Protein AF-A0A1I0R0I9-F1 (afdb_monomer_lite)

Sequence (242 aa):
MNKRKEDSDKRVKTSSFQTKKSSRKTMFIVLGAVFISIIVMINVGQIIIGLLSFKSEEYSTTDISNYGVYEGHVRDEKAQLRSGLFIFPKELSVNAKNIEFLYSCRVRGLGLSYQQFLKCTYSDQEYRAEIDRLKSIKCEINTKNGTKVNYVEYSDTKFNYPAYIAAYGGNRIFEYAIFNEDIKTITYIYIQIVSNNDVAFSKEYLPIEYQNEKQLLDDDNLDNKNIYYTYLGYGVYKGFKD

Secondary structure (DSSP, 8-state):
----------S----STTSHHHHHHHHHHHHHHHHHHHHHHHHHHHHHHHHHHS---EEEE--GGGTT--SSSSTTHHHH-----TTS-SS--TT-EEEEEEEEEEEETTEEEEEEEEEEE--HHHHHHHHHHHHH-EEEEEETTEEEEEEPEEESSSSSS-EEEEEESGGGEEEEEEEETTTTEEEEEEEES--TTS--S-GGGS-GGGG-TTTTTS---GGGSBTT----SS------B-

Organism: NCBI:txid99656

pLDDT: mean 80.14, std 18.4, range [33.44, 98.56]

Radius of gyration: 34.05 Å; chains: 1; bounding box: 74×65×119 Å

Structure (mmCIF, N/CA/C/O backbone):
data_AF-A0A1I0R0I9-F1
#
_entry.id   AF-A0A1I0R0I9-F1
#
loop_
_atom_site.group_PDB
_atom_site.id
_atom_site.type_symbol
_atom_site.label_atom_id
_atom_site.label_alt_id
_atom_site.label_comp_id
_atom_site.label_asym_id
_atom_site.label_entity_id
_atom_site.label_seq_id
_atom_site.pdbx_PDB_ins_code
_atom_site.Cartn_x
_atom_site.Cartn_y
_atom_site.Cartn_z
_atom_site.occupancy
_atom_site.B_iso_or_equiv
_atom_site.auth_seq_id
_atom_site.auth_comp_id
_atom_site.auth_asym_id
_atom_site.auth_atom_id
_atom_site.pdbx_PDB_model_num
ATOM 1 N N . MET A 1 1 ? 56.725 48.443 -99.836 1.00 37.69 1 MET A N 1
ATOM 2 C CA . MET A 1 1 ? 55.323 48.907 -99.756 1.00 37.69 1 MET A CA 1
ATOM 3 C C . MET A 1 1 ? 54.424 47.690 -99.549 1.00 37.69 1 MET A C 1
ATOM 5 O O . MET A 1 1 ? 54.621 46.689 -100.219 1.00 37.69 1 MET A O 1
ATOM 9 N N . ASN A 1 2 ? 53.556 47.771 -98.539 1.00 39.28 2 ASN A N 1
ATOM 10 C CA . ASN A 1 2 ? 52.715 46.746 -97.902 1.00 39.28 2 ASN A CA 1
ATOM 11 C C . ASN A 1 2 ? 52.091 45.627 -98.763 1.00 39.28 2 ASN A C 1
ATOM 13 O O . ASN A 1 2 ? 51.338 45.911 -99.688 1.00 39.28 2 ASN A O 1
ATOM 17 N N . LYS A 1 3 ? 52.177 44.385 -98.263 1.00 40.25 3 LYS A N 1
ATOM 18 C CA . LYS A 1 3 ? 51.042 43.441 -98.229 1.00 40.25 3 LYS A CA 1
ATOM 19 C C . LYS A 1 3 ? 50.981 42.763 -96.852 1.00 40.25 3 LYS A C 1
ATOM 21 O O . LYS A 1 3 ? 51.668 41.787 -96.585 1.00 40.25 3 LYS A O 1
ATOM 26 N N . ARG A 1 4 ? 50.174 43.354 -95.962 1.00 45.75 4 ARG A N 1
ATOM 27 C CA . ARG A 1 4 ? 49.617 42.730 -94.751 1.00 45.75 4 ARG A CA 1
ATOM 28 C C . ARG A 1 4 ? 48.385 41.927 -95.163 1.00 45.75 4 ARG A C 1
ATOM 30 O O . ARG A 1 4 ? 47.491 42.539 -95.745 1.00 45.75 4 ARG A O 1
ATOM 37 N N . LYS A 1 5 ? 48.314 40.650 -94.780 1.00 47.78 5 LYS A N 1
ATOM 38 C CA . LYS A 1 5 ? 47.163 39.944 -94.173 1.00 47.78 5 LYS A CA 1
ATOM 39 C C . LYS A 1 5 ? 47.325 38.428 -94.339 1.00 47.78 5 LYS A C 1
ATOM 41 O O . LYS A 1 5 ? 47.903 37.996 -95.323 1.00 47.78 5 LYS A O 1
ATOM 46 N N . GLU A 1 6 ? 46.749 37.713 -93.372 1.00 48.97 6 GLU A N 1
ATOM 47 C CA . GLU A 1 6 ? 46.515 36.259 -93.325 1.00 48.97 6 GLU A CA 1
ATOM 48 C C . GLU A 1 6 ? 47.715 35.385 -92.950 1.00 48.97 6 GLU A C 1
ATOM 50 O O . GLU A 1 6 ? 48.413 34.869 -93.806 1.00 48.97 6 GLU A O 1
ATOM 55 N N . ASP A 1 7 ? 47.930 35.218 -91.638 1.00 45.59 7 ASP A N 1
ATOM 56 C CA . ASP A 1 7 ? 47.993 33.876 -91.024 1.00 45.59 7 ASP A CA 1
ATOM 57 C C . ASP A 1 7 ? 48.147 33.974 -89.497 1.00 45.59 7 ASP A C 1
ATOM 59 O O . ASP A 1 7 ? 49.184 33.692 -88.901 1.00 45.59 7 ASP A O 1
ATOM 63 N N . SER A 1 8 ? 47.090 34.424 -88.821 1.00 42.66 8 SER A N 1
ATOM 64 C CA . SER A 1 8 ? 47.054 34.415 -87.356 1.00 42.66 8 SER A CA 1
ATOM 65 C C . SER A 1 8 ? 45.651 34.129 -86.842 1.00 42.66 8 SER A C 1
ATOM 67 O O . SER A 1 8 ? 45.095 34.908 -86.072 1.00 42.66 8 SER A O 1
ATOM 69 N N . ASP A 1 9 ? 45.049 33.032 -87.290 1.00 49.41 9 ASP A N 1
ATOM 70 C CA . ASP A 1 9 ? 43.826 32.552 -86.657 1.00 49.41 9 ASP A CA 1
ATOM 71 C C . ASP A 1 9 ? 43.728 31.032 -86.766 1.00 49.41 9 ASP A C 1
ATOM 73 O O . ASP A 1 9 ? 43.381 30.497 -87.816 1.00 49.41 9 ASP A O 1
ATOM 77 N N . LYS A 1 10 ? 44.130 30.353 -85.681 1.00 50.84 10 LYS A N 1
ATOM 78 C CA . LYS A 1 10 ? 43.809 28.968 -85.272 1.00 50.84 10 LYS A CA 1
ATOM 79 C C . LYS A 1 10 ? 44.959 28.387 -84.457 1.00 50.84 10 LYS A C 1
ATOM 81 O O . LYS A 1 10 ? 45.756 27.603 -84.964 1.00 50.84 10 LYS A O 1
ATOM 86 N N . ARG A 1 11 ? 44.996 28.680 -83.155 1.00 43.94 11 ARG A N 1
ATOM 87 C CA . ARG A 1 11 ? 45.375 27.666 -82.159 1.00 43.94 11 ARG A CA 1
ATOM 88 C C . ARG A 1 11 ? 45.076 28.122 -80.732 1.00 43.94 11 ARG A C 1
ATOM 90 O O . ARG A 1 11 ? 45.531 29.163 -80.284 1.00 43.94 11 ARG A O 1
ATOM 97 N N . VAL A 1 12 ? 44.372 27.232 -80.034 1.00 44.22 12 VAL A N 1
ATOM 98 C CA . VAL A 1 12 ? 44.217 27.130 -78.576 1.00 44.22 12 VAL A CA 1
ATOM 99 C C . VAL A 1 12 ? 43.190 28.066 -77.917 1.00 44.22 12 VAL A C 1
ATOM 101 O O . VAL A 1 12 ? 43.513 28.997 -77.191 1.00 44.2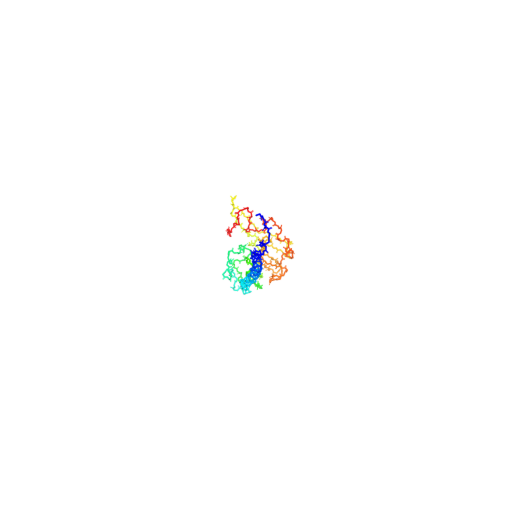2 12 VAL A O 1
ATOM 104 N N . LYS A 1 13 ? 41.911 27.696 -78.048 1.00 45.62 13 LYS A N 1
ATOM 105 C CA . LYS A 1 13 ? 40.903 27.884 -76.988 1.00 45.62 13 LYS A CA 1
ATOM 106 C C . LYS A 1 13 ? 40.210 26.553 -76.697 1.00 45.62 13 LYS A C 1
ATOM 108 O O . LYS A 1 13 ? 39.048 26.370 -77.027 1.00 45.62 13 LYS A O 1
ATOM 113 N N . THR A 1 14 ? 40.923 25.620 -76.071 1.00 49.44 14 THR A N 1
ATOM 114 C CA . THR A 1 14 ? 40.322 24.412 -75.475 1.00 49.44 14 THR A CA 1
ATOM 115 C C . THR A 1 14 ? 41.175 23.903 -74.315 1.00 49.44 14 THR A C 1
ATOM 117 O O . THR A 1 14 ? 41.839 22.880 -74.424 1.00 49.44 14 THR A O 1
ATOM 120 N N . SER A 1 15 ? 41.158 24.610 -73.188 1.00 46.50 15 SER A N 1
ATOM 121 C CA . SER A 1 15 ? 41.366 24.018 -71.858 1.00 46.50 15 SER A CA 1
ATOM 122 C C . SER A 1 15 ? 40.912 25.039 -70.812 1.00 46.50 15 SER A C 1
ATOM 124 O O . SER A 1 15 ? 41.542 26.064 -70.603 1.00 46.50 15 SER A O 1
ATOM 1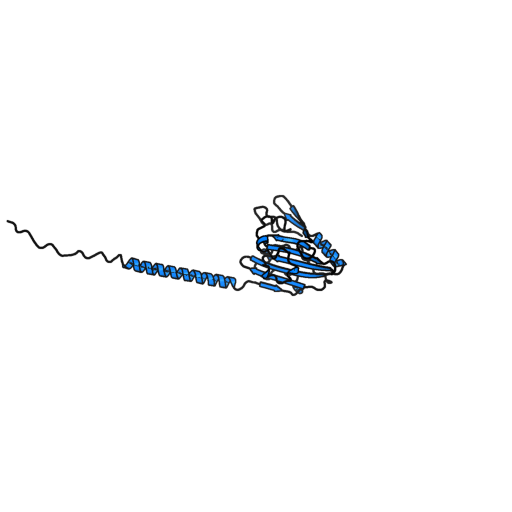26 N N . SER A 1 16 ? 39.702 24.908 -70.268 1.00 41.75 16 SER A N 1
ATOM 127 C CA . SER A 1 16 ? 39.593 24.711 -68.812 1.00 41.75 16 SER A CA 1
ATOM 128 C C . SER A 1 16 ? 38.186 24.279 -68.359 1.00 41.75 16 SER A C 1
ATOM 130 O O . SER A 1 16 ? 37.845 24.385 -67.185 1.00 41.75 16 SER A O 1
ATOM 132 N N . PHE A 1 17 ? 37.349 23.743 -69.253 1.00 44.75 17 PHE A N 1
ATOM 133 C CA . PHE A 1 17 ? 35.959 23.375 -68.930 1.00 44.75 17 PHE A CA 1
ATOM 134 C C . PHE A 1 17 ? 35.764 21.949 -68.369 1.00 44.75 17 PHE A C 1
ATOM 136 O O . PHE A 1 17 ? 34.671 21.394 -68.471 1.00 44.75 17 PHE A O 1
ATOM 143 N N . GLN A 1 18 ? 36.790 21.328 -67.772 1.00 48.41 18 GLN A N 1
ATOM 144 C CA . GLN A 1 18 ? 36.701 19.934 -67.292 1.00 48.41 18 GLN A CA 1
ATOM 145 C C . GLN A 1 18 ? 36.813 19.711 -65.775 1.00 48.41 18 GLN A C 1
ATOM 147 O O . GLN A 1 18 ? 36.565 18.596 -65.326 1.00 48.41 18 GLN A O 1
ATOM 152 N N . THR A 1 19 ? 37.055 20.722 -64.940 1.00 47.31 19 THR A N 1
ATOM 153 C CA . THR A 1 19 ? 37.268 20.480 -63.493 1.00 47.31 19 THR A CA 1
ATOM 154 C C . THR A 1 19 ? 36.017 20.580 -62.611 1.00 47.31 19 THR A C 1
ATOM 156 O O . THR A 1 19 ? 36.045 20.139 -61.466 1.00 47.31 19 THR A O 1
ATOM 159 N N . LYS A 1 20 ? 34.874 21.078 -63.107 1.00 45.66 20 LYS A N 1
ATOM 160 C CA . LYS A 1 20 ? 33.685 21.331 -62.255 1.00 45.66 20 LYS A CA 1
ATOM 161 C C . LYS A 1 20 ? 32.654 20.187 -62.206 1.00 45.66 20 LYS A C 1
ATOM 163 O O . LYS A 1 20 ? 31.772 20.191 -61.349 1.00 45.66 20 LYS A O 1
ATOM 168 N N . LYS A 1 21 ? 32.739 19.200 -63.111 1.00 44.91 21 LYS A N 1
ATOM 169 C CA . LYS A 1 21 ? 31.729 18.126 -63.261 1.00 44.91 21 LYS A CA 1
ATOM 170 C C . LYS A 1 21 ? 31.996 16.889 -62.387 1.00 44.91 21 LYS A C 1
ATOM 172 O O . LYS A 1 21 ? 31.033 16.225 -62.011 1.00 44.91 21 LYS A O 1
ATOM 177 N N . SER A 1 22 ? 33.251 16.586 -62.030 1.00 49.84 22 SER A N 1
ATOM 178 C CA . SER A 1 22 ? 33.565 15.438 -61.154 1.00 49.84 22 SER A CA 1
ATOM 179 C C . SER A 1 22 ? 33.269 15.731 -59.678 1.00 49.84 22 SER A C 1
ATOM 181 O O . SER A 1 22 ? 32.722 14.872 -58.995 1.00 49.84 22 SER A O 1
ATOM 183 N N . SER A 1 23 ? 33.496 16.970 -59.225 1.00 61.31 23 SER A N 1
ATOM 184 C CA . SER A 1 23 ? 33.242 17.412 -57.844 1.00 61.31 23 SER A CA 1
ATOM 185 C C . SER A 1 23 ? 31.790 17.194 -57.395 1.00 61.31 23 SER A C 1
ATOM 187 O O . SER A 1 23 ? 31.561 16.710 -56.290 1.00 61.31 23 SER A O 1
ATOM 189 N N . ARG A 1 24 ? 30.800 17.454 -58.265 1.00 63.78 24 ARG A N 1
ATOM 190 C CA . ARG A 1 24 ? 29.380 17.224 -57.942 1.00 63.78 24 ARG A CA 1
ATOM 191 C C . ARG A 1 24 ? 29.041 15.740 -57.786 1.00 63.78 24 ARG A C 1
ATOM 193 O O . ARG A 1 24 ? 28.282 15.396 -56.891 1.00 63.78 24 ARG A O 1
ATOM 200 N N . LYS A 1 25 ? 29.613 14.853 -58.612 1.00 71.44 25 LYS A N 1
ATOM 201 C CA . LYS A 1 25 ? 29.398 13.399 -58.487 1.00 71.44 25 LYS A CA 1
ATOM 202 C C . LYS A 1 25 ? 29.991 12.865 -57.185 1.00 71.44 25 LYS A C 1
ATOM 204 O O . LYS A 1 25 ? 29.311 12.141 -56.470 1.00 71.44 25 LYS A O 1
ATOM 209 N N . THR A 1 26 ? 31.210 13.284 -56.848 1.00 74.00 26 THR A N 1
ATOM 210 C CA . THR A 1 26 ? 31.845 12.944 -55.568 1.00 74.00 26 THR A CA 1
ATOM 211 C C . THR A 1 26 ? 31.035 13.481 -54.387 1.00 74.00 26 THR A C 1
ATOM 213 O O . THR A 1 26 ? 30.830 12.761 -53.419 1.00 74.00 26 THR A O 1
ATOM 216 N N . MET A 1 27 ? 30.486 14.695 -54.490 1.00 74.50 27 MET A N 1
ATOM 217 C CA . MET A 1 27 ? 29.621 15.283 -53.462 1.00 74.50 27 MET A CA 1
ATOM 218 C C . MET A 1 27 ? 28.336 14.472 -53.235 1.00 74.50 27 MET A C 1
ATOM 220 O O . MET A 1 27 ? 27.987 14.214 -52.088 1.00 74.50 27 MET A O 1
ATOM 224 N N . PHE A 1 28 ? 27.657 14.017 -54.295 1.00 79.38 28 PHE A N 1
ATOM 225 C CA . PHE A 1 28 ? 26.464 13.169 -54.155 1.00 79.38 28 PHE A CA 1
ATOM 226 C C . PHE A 1 28 ? 26.781 11.784 -53.579 1.00 79.38 28 PHE A C 1
ATOM 228 O O . PHE A 1 28 ? 25.998 11.268 -52.787 1.00 79.38 28 PHE A O 1
ATOM 235 N N . ILE A 1 29 ? 27.937 11.205 -53.920 1.00 82.81 29 ILE A N 1
ATOM 236 C CA . ILE A 1 29 ? 28.399 9.933 -53.342 1.00 82.81 29 ILE A CA 1
ATOM 237 C C . ILE A 1 29 ? 28.670 10.091 -51.840 1.00 82.81 29 ILE A C 1
ATOM 239 O O . ILE A 1 29 ? 28.220 9.267 -51.047 1.00 82.81 29 ILE A O 1
ATOM 243 N N . VAL A 1 30 ? 29.348 11.170 -51.436 1.00 84.00 30 VAL A N 1
ATOM 244 C CA . VAL A 1 30 ? 29.633 11.456 -50.022 1.00 84.00 30 VAL A CA 1
ATOM 245 C C . VAL A 1 30 ? 28.342 11.714 -49.242 1.00 84.00 30 VAL A C 1
ATOM 247 O O . VAL A 1 30 ? 28.161 11.145 -48.171 1.00 84.00 30 VAL A O 1
ATOM 250 N N . LEU A 1 31 ? 27.410 12.503 -49.786 1.00 84.50 31 LEU A N 1
ATOM 251 C CA . LEU A 1 31 ? 26.112 12.756 -49.149 1.00 84.50 31 LEU A CA 1
ATOM 252 C C . LEU A 1 31 ? 25.279 11.476 -49.005 1.00 84.50 31 LEU A C 1
ATOM 254 O O . LEU A 1 31 ? 24.685 11.257 -47.953 1.00 84.50 31 LEU A O 1
ATOM 258 N N . GLY A 1 32 ? 25.279 10.610 -50.022 1.00 88.69 32 GLY A N 1
ATOM 259 C CA . GLY A 1 32 ? 24.627 9.303 -49.950 1.00 88.69 32 GLY A CA 1
ATOM 260 C C . GLY A 1 32 ? 25.236 8.404 -48.872 1.00 88.69 32 GLY A C 1
ATOM 261 O O . GLY A 1 32 ? 24.505 7.807 -48.089 1.00 88.69 32 GLY A O 1
ATOM 262 N N . ALA A 1 33 ? 26.567 8.361 -48.770 1.00 87.75 33 ALA A N 1
ATOM 263 C CA . ALA A 1 33 ? 27.263 7.583 -47.745 1.00 87.75 33 ALA A CA 1
ATOM 264 C C . ALA A 1 33 ? 26.991 8.100 -46.321 1.00 87.75 33 ALA A C 1
ATOM 266 O O . ALA A 1 33 ? 26.760 7.301 -45.415 1.00 87.75 33 ALA A O 1
ATOM 267 N N . VAL A 1 34 ? 26.957 9.424 -46.125 1.00 90.25 34 VAL A N 1
ATOM 268 C CA . VAL A 1 34 ? 26.592 10.046 -44.839 1.00 90.25 34 VAL A CA 1
ATOM 269 C C . VAL A 1 34 ? 25.137 9.744 -44.482 1.00 90.25 34 VAL A C 1
ATOM 271 O O . VAL A 1 34 ? 24.842 9.399 -43.343 1.00 90.25 34 VAL A O 1
ATOM 274 N N . PHE A 1 35 ? 24.221 9.810 -45.449 1.00 90.56 35 PHE A N 1
ATOM 275 C CA . PHE A 1 35 ? 22.814 9.496 -45.209 1.00 90.56 35 PHE A CA 1
ATOM 276 C C . PHE A 1 35 ? 22.611 8.027 -44.809 1.00 90.56 35 PHE A C 1
ATOM 278 O O . PHE A 1 35 ? 21.896 7.737 -43.850 1.00 90.56 35 PHE A O 1
ATOM 285 N N . ILE A 1 36 ? 23.303 7.100 -45.480 1.00 90.06 36 ILE A N 1
ATOM 286 C CA . ILE A 1 36 ? 23.293 5.675 -45.122 1.00 90.06 36 ILE A CA 1
ATOM 287 C C . ILE A 1 36 ? 23.893 5.460 -43.725 1.00 90.06 36 ILE A C 1
ATOM 289 O O . ILE A 1 36 ? 23.326 4.703 -42.940 1.00 90.06 36 ILE A O 1
ATOM 293 N N . SER A 1 37 ? 24.991 6.142 -43.373 1.00 88.38 37 SER A N 1
ATOM 294 C CA . SER A 1 37 ? 25.599 5.989 -42.044 1.00 88.38 37 SER A CA 1
ATOM 295 C C . SER A 1 37 ? 24.675 6.474 -40.923 1.00 88.38 37 SER A C 1
ATOM 297 O O . SER A 1 37 ? 24.581 5.814 -39.890 1.00 88.38 37 SER A O 1
ATOM 299 N N . ILE A 1 38 ? 23.929 7.562 -41.143 1.00 90.38 38 ILE A N 1
ATOM 300 C CA . ILE A 1 38 ? 22.923 8.064 -40.196 1.00 90.38 38 ILE A CA 1
ATOM 301 C C . ILE A 1 38 ? 21.806 7.036 -39.999 1.00 90.38 38 ILE A C 1
ATOM 303 O O . ILE A 1 38 ? 21.452 6.734 -38.861 1.00 90.38 38 ILE A O 1
ATOM 307 N N . ILE A 1 39 ? 21.287 6.449 -41.082 1.00 91.19 39 ILE A N 1
ATOM 308 C CA . ILE A 1 39 ? 20.254 5.407 -40.993 1.00 91.19 39 ILE A CA 1
ATOM 309 C C . ILE A 1 39 ? 20.771 4.199 -40.205 1.00 91.19 39 ILE A C 1
ATOM 311 O O . ILE A 1 39 ? 20.067 3.694 -39.330 1.00 91.19 39 ILE A O 1
ATOM 315 N N . VAL A 1 40 ? 22.002 3.751 -40.466 1.00 91.25 40 VAL A N 1
ATOM 316 C CA . VAL A 1 40 ? 22.616 2.639 -39.725 1.00 91.25 40 VAL A CA 1
ATOM 317 C C . VAL A 1 40 ? 22.766 2.989 -38.243 1.00 91.25 40 VAL A C 1
ATOM 319 O O . VAL A 1 40 ? 22.389 2.180 -37.401 1.00 91.25 40 VAL A O 1
ATOM 322 N N . MET A 1 41 ? 23.224 4.198 -37.902 1.00 86.06 41 MET A N 1
ATOM 323 C CA . MET A 1 41 ? 23.350 4.639 -36.506 1.00 86.06 41 MET A CA 1
ATOM 324 C C . MET A 1 41 ? 22.003 4.695 -35.776 1.00 86.06 41 MET A C 1
ATOM 326 O O . MET A 1 41 ? 21.936 4.289 -34.619 1.00 86.06 41 MET A O 1
ATOM 330 N N . ILE A 1 42 ? 20.927 5.135 -36.435 1.00 87.25 42 ILE A N 1
ATOM 331 C CA . ILE A 1 42 ? 19.579 5.144 -35.844 1.00 87.25 42 ILE A CA 1
ATOM 332 C C . ILE A 1 42 ? 19.103 3.714 -35.566 1.00 87.25 42 ILE A C 1
ATOM 334 O O . ILE A 1 42 ? 18.636 3.431 -34.466 1.00 87.25 42 ILE A O 1
ATOM 338 N N . ASN A 1 43 ? 19.267 2.797 -36.525 1.00 85.38 43 ASN A N 1
ATOM 339 C CA . ASN A 1 43 ? 18.864 1.398 -36.354 1.00 85.38 43 ASN A CA 1
ATOM 340 C C . ASN A 1 43 ? 19.693 0.692 -35.270 1.00 85.38 43 ASN A C 1
ATOM 342 O O . ASN A 1 43 ? 19.135 -0.001 -34.424 1.00 85.38 43 ASN A O 1
ATOM 346 N N . VAL A 1 44 ? 21.011 0.917 -35.235 1.00 85.12 44 VAL A N 1
ATOM 347 C CA . VAL A 1 44 ? 21.887 0.413 -34.165 1.00 85.12 44 VAL A CA 1
ATOM 348 C C . VAL A 1 44 ? 21.489 1.011 -32.816 1.00 85.12 44 VAL A C 1
ATOM 350 O O . VAL A 1 44 ? 21.414 0.282 -31.834 1.00 85.12 44 VAL A O 1
ATOM 353 N N . GLY A 1 45 ? 21.158 2.303 -32.765 1.00 79.38 45 GLY A N 1
ATOM 354 C CA . GLY A 1 45 ? 20.633 2.956 -31.569 1.00 79.38 45 GLY A CA 1
ATOM 355 C C . GLY A 1 45 ? 19.346 2.302 -31.068 1.00 79.38 45 GLY A C 1
ATOM 356 O O . GLY A 1 45 ? 19.238 2.018 -29.881 1.00 79.38 45 GLY A O 1
ATOM 357 N N . GLN A 1 46 ? 18.406 1.977 -31.960 1.00 76.19 46 GLN A N 1
ATOM 358 C CA . GLN A 1 46 ? 17.179 1.262 -31.593 1.00 76.19 46 GLN A CA 1
ATOM 359 C C . GLN A 1 46 ? 17.440 -0.175 -31.137 1.00 76.19 46 GLN A C 1
ATOM 361 O O . GLN A 1 46 ? 16.796 -0.630 -30.197 1.00 76.19 46 GLN A O 1
ATOM 366 N N . ILE A 1 47 ? 18.408 -0.871 -31.737 1.00 79.88 47 ILE A N 1
ATOM 367 C CA . ILE A 1 47 ? 18.825 -2.211 -31.303 1.00 79.88 47 ILE A CA 1
ATOM 368 C C . ILE A 1 47 ? 19.491 -2.152 -29.924 1.00 79.88 47 ILE A C 1
ATOM 370 O O . ILE A 1 47 ? 19.195 -2.992 -29.084 1.00 79.88 47 ILE A O 1
ATOM 374 N N . ILE A 1 48 ? 20.339 -1.155 -29.652 1.00 75.00 48 ILE A N 1
ATOM 375 C CA . ILE A 1 48 ? 20.979 -0.952 -28.343 1.00 75.00 48 ILE A CA 1
ATOM 376 C C . ILE A 1 48 ? 19.940 -0.565 -27.287 1.00 75.00 48 ILE A C 1
ATOM 378 O O . ILE A 1 48 ? 19.940 -1.147 -26.209 1.00 75.00 48 ILE A O 1
ATOM 382 N N . ILE A 1 49 ? 19.027 0.364 -27.589 1.00 69.75 49 ILE A N 1
ATOM 383 C CA . ILE A 1 49 ? 17.909 0.716 -26.700 1.00 69.75 49 ILE A CA 1
ATOM 384 C C . ILE A 1 49 ? 17.033 -0.515 -26.455 1.00 69.75 49 ILE A C 1
ATOM 386 O O . ILE A 1 49 ? 16.660 -0.770 -25.315 1.00 69.75 49 ILE A O 1
ATOM 390 N N . GLY A 1 50 ? 16.757 -1.309 -27.492 1.00 60.78 50 GLY A N 1
ATOM 391 C CA . GLY A 1 50 ? 16.051 -2.582 -27.390 1.00 60.78 50 GLY A CA 1
ATOM 392 C C . GLY A 1 50 ? 16.776 -3.558 -26.465 1.00 60.78 50 GLY A C 1
ATOM 393 O O . GLY A 1 50 ? 16.188 -4.012 -25.495 1.00 60.78 50 GLY A O 1
ATOM 394 N N . LEU A 1 51 ? 18.066 -3.811 -26.688 1.00 57.53 51 LEU A N 1
ATOM 395 C CA . LEU A 1 51 ? 18.906 -4.690 -25.864 1.00 57.53 51 LEU A CA 1
ATOM 396 C C . LEU A 1 51 ? 19.003 -4.220 -24.406 1.00 57.53 51 LEU A C 1
ATOM 398 O O . LEU A 1 51 ? 18.916 -5.046 -23.502 1.00 57.53 51 LEU A O 1
ATOM 402 N N . LEU A 1 52 ? 19.125 -2.911 -24.168 1.00 55.62 52 LEU A N 1
ATOM 403 C CA . LEU A 1 52 ? 19.093 -2.317 -22.826 1.00 55.62 52 LEU A CA 1
ATOM 404 C C . LEU A 1 52 ? 17.701 -2.401 -22.180 1.00 55.62 52 LEU A C 1
ATOM 406 O O . LEU A 1 52 ? 17.602 -2.452 -20.959 1.00 55.62 52 LEU A O 1
ATOM 410 N N . SER A 1 53 ? 16.635 -2.448 -22.981 1.00 54.12 53 SER A N 1
ATOM 411 C CA . SER A 1 53 ? 15.252 -2.581 -22.505 1.00 54.12 53 SER A CA 1
ATOM 412 C C . SER A 1 53 ? 14.809 -4.041 -22.310 1.00 54.12 53 SER A C 1
ATOM 414 O O . SER A 1 53 ? 13.778 -4.273 -21.687 1.00 54.12 53 SER A O 1
ATOM 416 N N . PHE A 1 54 ? 15.552 -5.037 -22.819 1.00 48.06 54 PHE A N 1
ATOM 417 C CA . PHE A 1 54 ? 15.079 -6.430 -22.956 1.00 48.06 54 PHE A CA 1
ATOM 418 C C . PHE A 1 54 ? 15.332 -7.365 -21.759 1.00 48.06 54 PHE A C 1
ATOM 420 O O . PHE A 1 54 ? 15.016 -8.552 -21.826 1.00 48.06 54 PHE A O 1
ATOM 427 N N . LYS A 1 55 ? 15.831 -6.853 -20.634 1.00 53.28 55 LYS A N 1
ATOM 428 C CA . LYS A 1 55 ? 15.681 -7.510 -19.327 1.00 53.28 55 LYS A CA 1
ATOM 429 C C . LYS A 1 55 ? 15.257 -6.459 -18.313 1.00 53.28 55 LYS A C 1
ATOM 431 O O . LYS A 1 55 ? 16.080 -5.965 -17.551 1.00 53.28 55 LYS A O 1
ATOM 436 N N . SER A 1 56 ? 13.980 -6.076 -18.340 1.00 62.66 56 SER A N 1
ATOM 437 C CA . SER A 1 56 ? 13.401 -5.359 -17.206 1.00 62.66 56 SER A CA 1
ATOM 438 C C . SER A 1 56 ? 13.539 -6.265 -15.989 1.00 62.66 56 SER A C 1
ATOM 440 O O . SER A 1 56 ? 12.927 -7.333 -15.953 1.00 62.66 56 SER A O 1
ATOM 442 N N . GLU A 1 57 ? 14.388 -5.882 -15.040 1.00 80.75 57 GLU A N 1
ATOM 443 C CA . GLU A 1 57 ? 14.472 -6.587 -13.768 1.00 80.75 57 GLU A CA 1
ATOM 444 C C . GLU A 1 57 ? 13.087 -6.543 -13.121 1.00 80.75 57 GLU A C 1
ATOM 446 O O . GLU A 1 57 ? 12.447 -5.489 -13.031 1.00 80.75 57 GLU A O 1
ATOM 451 N N . GLU A 1 58 ? 12.595 -7.717 -12.763 1.00 88.50 58 GLU A N 1
ATOM 452 C CA . GLU A 1 58 ? 11.288 -7.909 -12.170 1.00 88.50 58 GLU A CA 1
ATOM 453 C C . GLU A 1 58 ? 11.421 -8.959 -11.089 1.00 88.50 58 GLU A C 1
ATOM 455 O O . GLU A 1 58 ? 12.034 -10.010 -11.288 1.00 88.50 58 GLU A O 1
ATOM 460 N N . TYR A 1 59 ? 10.805 -8.667 -9.960 1.00 91.94 59 TYR A N 1
ATOM 461 C CA . TYR A 1 59 ? 10.606 -9.613 -8.893 1.00 91.94 59 TYR A CA 1
ATOM 462 C C . TYR A 1 59 ? 9.149 -9.568 -8.484 1.00 91.94 59 TYR A C 1
ATOM 464 O O . TYR A 1 59 ? 8.574 -8.496 -8.299 1.00 91.94 59 TYR A O 1
ATOM 472 N N . SER A 1 60 ? 8.542 -10.739 -8.343 1.00 93.75 60 SER A N 1
ATOM 473 C CA . SER A 1 60 ? 7.211 -10.853 -7.779 1.00 93.75 60 SER A CA 1
ATOM 474 C C . SER A 1 60 ? 7.085 -12.144 -6.992 1.00 93.75 60 SER A C 1
ATOM 476 O O . SER A 1 60 ? 7.618 -13.180 -7.384 1.00 93.75 60 SER A O 1
ATOM 478 N N . THR A 1 61 ? 6.384 -12.067 -5.869 1.00 94.31 61 THR A N 1
ATOM 479 C CA . THR A 1 61 ? 6.112 -13.198 -4.991 1.00 94.31 61 THR A CA 1
ATOM 480 C C . THR A 1 61 ? 4.706 -13.078 -4.431 1.00 94.31 61 THR A C 1
ATOM 482 O O . THR A 1 61 ? 4.253 -11.988 -4.088 1.00 94.31 61 THR A O 1
ATOM 485 N N . THR A 1 62 ? 4.037 -14.215 -4.300 1.00 96.19 62 THR A N 1
ATOM 486 C CA . THR A 1 62 ? 2.816 -14.373 -3.499 1.00 96.19 62 THR A CA 1
ATOM 487 C C . THR A 1 62 ? 3.064 -15.231 -2.258 1.00 96.19 62 THR A C 1
ATOM 489 O O . THR A 1 62 ? 2.144 -15.509 -1.496 1.00 96.19 62 THR A O 1
ATOM 492 N N . ASP A 1 63 ? 4.307 -15.683 -2.058 1.00 93.44 63 ASP A N 1
ATOM 493 C CA . ASP A 1 63 ? 4.709 -16.440 -0.880 1.00 93.44 63 ASP A CA 1
ATOM 494 C C . ASP A 1 63 ? 4.819 -15.507 0.328 1.00 93.44 63 ASP A C 1
ATOM 496 O O . ASP A 1 63 ? 5.646 -14.588 0.353 1.00 93.44 63 ASP A O 1
ATOM 500 N N . ILE A 1 64 ? 3.968 -15.755 1.323 1.00 93.19 64 ILE A N 1
ATOM 501 C CA . ILE A 1 64 ? 3.889 -14.978 2.556 1.00 93.19 64 ILE A CA 1
ATOM 502 C C . ILE A 1 64 ? 5.172 -15.055 3.386 1.00 93.19 64 ILE A C 1
ATOM 504 O O . ILE A 1 64 ? 5.442 -14.139 4.160 1.00 93.19 64 ILE A O 1
ATOM 508 N N . SER A 1 65 ? 6.009 -16.085 3.208 1.00 91.62 65 SER A N 1
ATOM 509 C CA . SER A 1 65 ? 7.296 -16.163 3.910 1.00 91.62 65 SER A CA 1
ATOM 510 C C . SER A 1 65 ? 8.254 -15.032 3.522 1.00 91.62 65 SER A C 1
ATOM 512 O O . SER A 1 65 ? 9.218 -14.781 4.239 1.00 91.62 65 SER A O 1
ATOM 514 N N . ASN A 1 66 ? 7.998 -14.357 2.397 1.00 92.56 66 ASN A N 1
ATOM 515 C CA . ASN A 1 66 ? 8.763 -13.203 1.926 1.00 92.56 66 ASN A CA 1
ATOM 516 C C . ASN A 1 66 ? 8.190 -11.860 2.410 1.00 92.56 66 ASN A C 1
ATOM 518 O O . ASN A 1 66 ? 8.678 -10.802 2.005 1.00 92.56 66 ASN A O 1
ATOM 522 N N . TYR A 1 67 ? 7.157 -11.868 3.259 1.00 93.75 67 TYR A N 1
ATOM 523 C CA . TYR A 1 67 ? 6.646 -10.648 3.874 1.00 93.75 67 TYR A CA 1
ATOM 524 C C . TYR A 1 67 ? 7.747 -9.939 4.674 1.00 93.75 67 TYR A C 1
ATOM 526 O O . TYR A 1 67 ? 8.485 -10.565 5.431 1.00 93.75 67 TYR A O 1
ATOM 534 N N . GLY A 1 68 ? 7.865 -8.624 4.502 1.00 88.94 68 GLY A N 1
ATOM 535 C CA . GLY A 1 68 ? 8.928 -7.819 5.112 1.00 88.94 68 GLY A CA 1
ATOM 536 C C . GLY A 1 68 ? 10.236 -7.771 4.313 1.00 88.94 68 GLY A C 1
ATOM 537 O O . GLY A 1 68 ? 11.115 -6.982 4.651 1.00 88.94 68 GLY A O 1
ATOM 538 N N . VAL A 1 69 ? 10.374 -8.558 3.238 1.00 88.56 69 VAL A N 1
ATOM 539 C CA . VAL A 1 69 ? 11.570 -8.575 2.380 1.00 88.56 69 VAL A CA 1
ATOM 540 C C . VAL A 1 69 ? 11.315 -7.745 1.118 1.00 88.56 69 VAL A C 1
ATOM 542 O O . VAL A 1 69 ? 10.993 -8.283 0.061 1.00 88.56 69 VAL A O 1
ATOM 545 N N . TYR A 1 70 ? 11.451 -6.420 1.231 1.00 83.38 70 TYR A N 1
ATOM 546 C CA . TYR A 1 70 ? 11.106 -5.454 0.167 1.00 83.38 70 TYR A CA 1
ATOM 547 C C . TYR A 1 70 ? 12.314 -4.781 -0.506 1.00 83.38 70 TYR A C 1
ATOM 549 O O . TYR A 1 70 ? 12.167 -3.767 -1.184 1.00 83.38 70 TYR A O 1
ATOM 557 N N . GLU A 1 71 ? 13.527 -5.288 -0.279 1.00 84.81 71 GLU A N 1
ATOM 558 C CA . GLU A 1 71 ? 14.755 -4.702 -0.820 1.00 84.81 71 GLU A CA 1
ATOM 559 C C . GLU A 1 71 ? 15.709 -5.786 -1.334 1.00 84.81 71 GLU A C 1
ATOM 561 O O . GLU A 1 71 ? 15.828 -6.856 -0.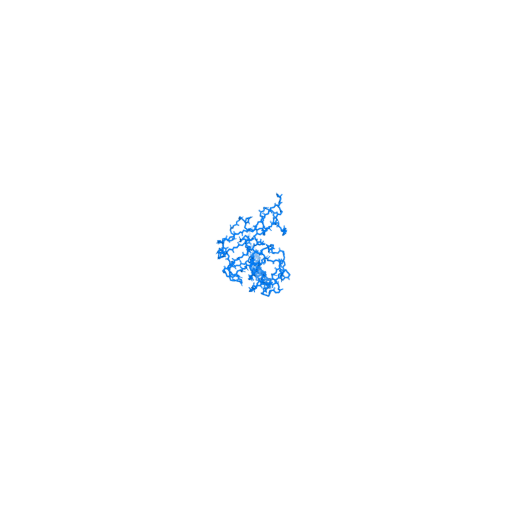739 1.00 84.81 71 GLU A O 1
ATOM 566 N N . GLY A 1 72 ? 16.459 -5.458 -2.389 1.00 82.88 72 GLY A N 1
ATOM 567 C CA . GLY A 1 72 ? 17.541 -6.287 -2.926 1.00 82.88 72 GLY A CA 1
ATOM 568 C C . GLY A 1 72 ? 17.135 -7.179 -4.098 1.00 82.88 72 GLY A C 1
ATOM 569 O O . GLY A 1 72 ? 17.943 -7.995 -4.538 1.00 82.88 72 GLY A O 1
ATOM 570 N N . HIS A 1 73 ? 15.921 -7.014 -4.621 1.00 86.25 73 HIS A N 1
ATOM 571 C CA . HIS A 1 73 ? 15.378 -7.836 -5.700 1.00 86.25 73 HIS A CA 1
ATOM 572 C C . HIS A 1 73 ? 15.615 -7.240 -7.086 1.00 86.25 73 HIS A C 1
ATOM 574 O O . HIS A 1 73 ? 15.810 -7.976 -8.052 1.00 86.25 73 HIS A O 1
ATOM 580 N N . VAL A 1 74 ? 15.614 -5.909 -7.181 1.00 85.75 74 VAL A N 1
ATOM 581 C CA . VAL A 1 74 ? 15.936 -5.166 -8.407 1.00 85.75 74 VAL A CA 1
ATOM 582 C C . VAL A 1 74 ? 16.884 -4.005 -8.105 1.00 85.75 74 VAL A C 1
ATOM 584 O O . VAL A 1 74 ? 16.999 -3.532 -6.969 1.00 85.75 74 VAL A O 1
ATOM 587 N N . ARG A 1 75 ? 17.582 -3.513 -9.128 1.00 81.38 75 ARG A N 1
ATOM 588 C CA . ARG A 1 75 ? 18.514 -2.393 -8.992 1.00 81.38 75 ARG A CA 1
ATOM 589 C C . ARG A 1 75 ? 17.803 -1.138 -8.482 1.00 81.38 75 ARG A C 1
ATOM 591 O O . ARG A 1 75 ? 16.739 -0.764 -8.967 1.00 81.38 75 ARG A O 1
ATOM 598 N N . ASP A 1 76 ? 18.448 -0.455 -7.537 1.00 78.81 76 ASP A N 1
ATOM 599 C CA . ASP A 1 76 ? 18.002 0.818 -6.955 1.00 78.81 76 ASP A CA 1
ATOM 600 C C . ASP A 1 76 ? 16.653 0.758 -6.201 1.00 78.81 76 ASP A C 1
ATOM 602 O O . ASP A 1 76 ? 16.069 1.808 -5.926 1.00 78.81 76 ASP A O 1
ATOM 606 N N . GLU A 1 77 ? 16.179 -0.436 -5.815 1.00 82.06 77 GLU A N 1
ATOM 607 C CA . GLU A 1 77 ? 14.880 -0.657 -5.154 1.00 82.06 77 GLU A CA 1
ATOM 608 C C . GLU A 1 77 ? 14.655 0.275 -3.956 1.00 82.06 77 GLU A C 1
ATOM 610 O O . GLU A 1 77 ? 13.775 1.135 -3.966 1.00 82.06 77 GLU A O 1
ATOM 615 N N . LYS A 1 78 ? 15.541 0.226 -2.961 1.00 78.31 78 LYS A N 1
ATOM 616 C CA . LYS A 1 78 ? 15.449 1.093 -1.777 1.00 78.31 78 LYS A CA 1
ATOM 617 C C . LYS A 1 78 ? 15.431 2.588 -2.123 1.00 78.31 78 LYS A C 1
ATOM 619 O O . LYS A 1 78 ? 14.744 3.381 -1.485 1.00 78.31 78 LYS A O 1
ATOM 624 N N . ALA A 1 79 ? 16.211 3.001 -3.122 1.00 78.19 79 ALA A N 1
ATOM 625 C CA . ALA A 1 79 ? 16.360 4.412 -3.467 1.00 78.19 79 ALA A CA 1
ATOM 626 C C . ALA A 1 79 ? 15.124 4.978 -4.184 1.00 78.19 79 ALA A C 1
ATOM 628 O O . ALA A 1 79 ? 14.886 6.192 -4.124 1.00 78.19 79 ALA A O 1
ATOM 629 N N . GLN A 1 80 ? 14.359 4.122 -4.862 1.00 82.50 80 GLN A N 1
ATOM 630 C CA . GLN A 1 80 ? 13.219 4.509 -5.689 1.00 82.50 80 GLN A CA 1
ATOM 631 C C . GLN A 1 80 ? 11.854 4.230 -5.052 1.00 82.50 80 GLN A C 1
ATOM 633 O O . GLN A 1 80 ? 10.848 4.677 -5.610 1.00 82.50 80 GLN A O 1
ATOM 638 N N . LEU A 1 81 ? 11.804 3.566 -3.895 1.00 84.31 81 LEU A N 1
ATOM 639 C CA . LEU A 1 81 ? 10.604 3.496 -3.065 1.00 84.31 81 LEU A CA 1
ATOM 640 C C . LEU A 1 81 ? 10.201 4.909 -2.609 1.00 84.31 81 LEU A C 1
ATOM 642 O O . LEU A 1 81 ? 11.026 5.683 -2.112 1.00 84.31 81 LEU A O 1
ATOM 646 N N . ARG A 1 82 ? 8.928 5.267 -2.809 1.00 83.75 82 ARG A N 1
ATOM 647 C CA . ARG A 1 82 ? 8.387 6.601 -2.483 1.00 83.75 82 ARG A CA 1
ATOM 648 C C . ARG A 1 82 ? 7.381 6.572 -1.330 1.00 83.75 82 ARG A C 1
ATOM 650 O O . ARG A 1 82 ? 6.418 7.331 -1.320 1.00 83.75 82 ARG A O 1
ATOM 657 N N . SER A 1 83 ? 7.549 5.648 -0.397 1.00 86.81 83 SER A N 1
ATOM 658 C CA . SER A 1 83 ? 6.650 5.455 0.739 1.00 86.81 83 SER A CA 1
ATOM 659 C C . SER A 1 83 ? 7.431 4.903 1.934 1.00 86.81 83 SER A C 1
ATOM 661 O O . SER A 1 83 ? 8.449 4.234 1.749 1.00 86.81 83 SER A O 1
ATOM 663 N N . GLY A 1 84 ? 6.966 5.215 3.148 1.00 87.81 84 GLY A N 1
ATOM 664 C CA . GLY A 1 84 ? 7.436 4.588 4.389 1.00 87.81 84 GLY A CA 1
ATOM 665 C C . GLY A 1 84 ? 6.748 3.257 4.718 1.00 87.81 84 GLY A C 1
ATOM 666 O O . GLY A 1 84 ? 7.164 2.585 5.654 1.00 87.81 84 GLY A O 1
ATOM 667 N N . LEU A 1 85 ? 5.717 2.872 3.959 1.00 91.81 85 LEU A N 1
ATOM 668 C CA . LEU A 1 85 ? 4.881 1.684 4.155 1.00 91.81 85 LEU A CA 1
ATOM 669 C C . LEU A 1 85 ? 4.244 1.610 5.556 1.00 91.81 85 LEU A C 1
ATOM 671 O O . LEU A 1 85 ? 4.032 0.522 6.085 1.00 91.81 85 LEU A O 1
ATOM 675 N N . PHE A 1 86 ? 3.916 2.754 6.170 1.00 93.50 86 PHE A N 1
ATOM 676 C CA . PHE A 1 86 ? 3.390 2.822 7.542 1.00 93.50 86 PHE A CA 1
ATOM 677 C C . PHE A 1 86 ? 2.012 2.177 7.693 1.00 93.50 86 PHE A C 1
ATOM 679 O O . PHE A 1 86 ? 1.644 1.721 8.782 1.00 93.50 86 PHE A O 1
ATOM 686 N N . ILE A 1 87 ? 1.246 2.116 6.601 1.00 97.00 87 ILE A N 1
ATOM 687 C CA . ILE A 1 87 ? -0.025 1.397 6.563 1.00 97.00 87 ILE A CA 1
ATOM 688 C C . ILE A 1 87 ? 0.191 -0.096 6.798 1.00 97.00 87 ILE A C 1
ATOM 690 O O . ILE A 1 87 ? -0.638 -0.720 7.457 1.00 97.00 87 ILE A O 1
ATOM 694 N N . PHE A 1 88 ? 1.290 -0.673 6.315 1.00 96.81 88 PHE A N 1
ATOM 695 C CA . PHE A 1 88 ? 1.552 -2.099 6.456 1.00 96.81 88 PHE A CA 1
ATOM 696 C C . PHE A 1 88 ? 1.988 -2.434 7.889 1.00 96.81 88 PHE A C 1
ATOM 698 O O . PHE A 1 88 ? 2.789 -1.708 8.485 1.00 96.81 88 PHE A O 1
ATOM 705 N N . PRO A 1 89 ? 1.483 -3.531 8.476 1.00 95.38 89 PRO A N 1
ATOM 706 C CA . PRO A 1 89 ? 1.942 -3.966 9.785 1.00 95.38 89 PRO A CA 1
ATOM 707 C C . PRO A 1 89 ? 3.404 -4.425 9.692 1.00 95.38 89 PRO A C 1
ATOM 709 O O . PRO A 1 89 ? 3.777 -5.152 8.773 1.00 95.38 89 PRO A O 1
ATOM 712 N N . LYS A 1 90 ? 4.254 -4.026 10.642 1.00 92.38 90 LYS A N 1
ATOM 713 C CA . LYS A 1 90 ? 5.678 -4.424 10.634 1.00 92.38 90 LYS A CA 1
ATOM 714 C C . LYS A 1 90 ? 5.858 -5.939 10.733 1.00 92.38 90 LYS A C 1
ATOM 716 O O . LYS A 1 90 ? 6.745 -6.498 10.102 1.00 92.38 90 LYS A O 1
ATOM 721 N N . GLU A 1 91 ? 4.981 -6.583 11.493 1.00 91.56 91 GLU A N 1
ATOM 722 C CA . GLU A 1 91 ? 4.922 -8.028 11.668 1.00 91.56 91 GLU A CA 1
ATOM 723 C C . GLU A 1 91 ? 3.482 -8.495 11.469 1.00 91.56 91 GLU A C 1
ATOM 725 O O . GLU A 1 91 ? 2.533 -7.809 11.855 1.00 91.56 91 GLU A O 1
ATOM 730 N N . LEU A 1 92 ? 3.311 -9.666 10.862 1.00 90.44 92 LEU A N 1
ATOM 731 C CA . LEU A 1 92 ? 1.996 -10.285 10.739 1.00 90.44 92 LEU A CA 1
ATOM 732 C C . LEU A 1 92 ? 1.593 -10.899 12.078 1.00 90.44 92 LEU A C 1
ATOM 734 O O . LEU A 1 92 ? 2.410 -11.536 12.744 1.00 90.44 92 LEU A O 1
ATOM 738 N N . SER A 1 93 ? 0.320 -10.760 12.451 1.00 88.31 93 SER A N 1
ATOM 739 C CA . SER A 1 93 ? -0.197 -11.505 13.598 1.00 88.31 93 SER A CA 1
ATOM 740 C C . SER A 1 93 ? -0.085 -13.010 13.338 1.00 88.31 93 SER A C 1
ATOM 742 O O . SER A 1 93 ? -0.495 -13.506 12.288 1.00 88.31 93 SER A O 1
ATOM 744 N N . VAL A 1 94 ? 0.386 -13.744 14.347 1.00 84.94 94 VAL A N 1
ATOM 745 C CA . VAL A 1 94 ? 0.427 -15.215 14.361 1.00 84.94 94 VAL A CA 1
ATOM 746 C C . VAL A 1 94 ? -0.955 -15.864 14.237 1.00 84.94 94 VAL A C 1
ATOM 748 O O . VAL A 1 94 ? -1.047 -17.027 13.853 1.00 84.94 94 VAL A O 1
ATOM 751 N N . ASN A 1 95 ? -2.027 -15.129 14.549 1.00 87.38 95 ASN A N 1
ATOM 752 C CA . ASN A 1 95 ? -3.406 -15.614 14.477 1.00 87.38 95 ASN A CA 1
ATOM 753 C C . ASN A 1 95 ? -4.162 -15.097 13.248 1.00 87.38 95 ASN A C 1
ATOM 755 O O . ASN A 1 95 ? -5.349 -15.407 13.105 1.00 87.38 95 ASN A O 1
ATOM 759 N N . ALA A 1 96 ? -3.516 -14.311 12.379 1.00 90.75 96 ALA A N 1
ATOM 760 C CA . ALA A 1 96 ? -4.135 -13.846 11.147 1.00 90.75 96 ALA A CA 1
ATOM 761 C C . ALA A 1 96 ? -4.535 -15.042 10.266 1.00 90.75 96 ALA A C 1
ATOM 763 O O . ALA A 1 96 ? -3.803 -16.023 10.122 1.00 90.75 96 ALA A O 1
ATOM 764 N N . LYS A 1 97 ? -5.727 -14.962 9.677 1.00 94.44 97 LYS A N 1
ATOM 765 C CA . LYS A 1 97 ? -6.315 -15.997 8.818 1.00 94.44 97 LYS A CA 1
ATOM 766 C C . LYS A 1 97 ? -6.584 -15.444 7.428 1.00 94.44 97 LYS A C 1
ATOM 768 O O . LYS A 1 97 ? -6.603 -14.232 7.238 1.00 94.44 97 LYS A O 1
ATOM 773 N N . ASN A 1 98 ? -6.845 -16.346 6.480 1.00 94.88 98 ASN A N 1
ATOM 774 C CA . ASN A 1 98 ? -7.197 -16.008 5.095 1.00 94.88 98 ASN A CA 1
ATOM 775 C C . ASN A 1 98 ? -6.200 -15.022 4.471 1.00 94.88 98 ASN A C 1
ATOM 777 O O . ASN A 1 98 ? -6.597 -14.013 3.894 1.00 94.88 98 ASN A O 1
ATOM 781 N N . ILE A 1 99 ? -4.909 -15.293 4.671 1.00 96.31 99 ILE A N 1
ATOM 782 C CA . ILE A 1 99 ? -3.853 -14.389 4.241 1.00 96.31 99 ILE A CA 1
ATOM 783 C C . ILE A 1 99 ? -3.700 -14.494 2.725 1.00 96.31 99 ILE A C 1
ATOM 785 O O . ILE A 1 99 ? -3.379 -15.559 2.201 1.00 96.31 99 ILE A O 1
ATOM 789 N N . GLU A 1 100 ? -3.898 -13.377 2.038 1.00 97.25 100 GLU A N 1
ATOM 790 C CA . GLU A 1 100 ? -3.560 -13.209 0.629 1.00 97.25 100 GLU A CA 1
ATOM 791 C C . GLU A 1 100 ? -2.431 -12.182 0.535 1.00 97.25 100 GLU A C 1
ATOM 793 O O . GLU A 1 100 ? -2.519 -11.102 1.123 1.00 97.25 100 GLU A O 1
ATOM 798 N N . PHE A 1 101 ? -1.364 -12.513 -0.188 1.00 97.25 101 PHE A N 1
ATOM 799 C CA . PHE A 1 101 ? -0.192 -11.656 -0.298 1.00 97.25 101 PHE A CA 1
ATOM 800 C C . PHE A 1 101 ? 0.321 -11.595 -1.727 1.00 97.25 101 PHE A C 1
ATOM 802 O O . PHE A 1 101 ? 0.340 -12.590 -2.450 1.00 97.25 101 PHE A O 1
ATOM 809 N N . LEU A 1 102 ? 0.754 -10.402 -2.109 1.00 97.38 102 LEU A N 1
ATOM 810 C CA . LEU A 1 102 ? 1.466 -10.130 -3.339 1.00 97.38 102 LEU A CA 1
ATOM 811 C C . LEU A 1 102 ? 2.474 -9.019 -3.065 1.00 97.38 102 LEU A C 1
ATOM 813 O O . LEU A 1 102 ? 2.130 -7.952 -2.557 1.00 97.38 102 LEU A O 1
ATOM 817 N N . TYR A 1 103 ? 3.701 -9.252 -3.500 1.00 96.56 103 TYR A N 1
ATOM 818 C CA . TYR A 1 103 ? 4.705 -8.226 -3.699 1.00 96.56 103 TYR A CA 1
ATOM 819 C C . TYR A 1 103 ? 5.177 -8.283 -5.149 1.00 96.56 103 TYR A C 1
ATOM 821 O O . TYR A 1 103 ? 5.389 -9.364 -5.704 1.00 96.56 103 TYR A O 1
ATOM 829 N N . SER A 1 104 ? 5.325 -7.128 -5.783 1.00 94.94 104 SER A N 1
ATOM 830 C CA . SER A 1 104 ? 5.897 -6.991 -7.115 1.00 94.94 104 SER A CA 1
ATOM 831 C C . SER A 1 104 ? 6.691 -5.696 -7.202 1.00 94.94 104 SER A C 1
ATOM 833 O O . SER A 1 104 ? 6.184 -4.623 -6.871 1.00 94.94 104 SER A O 1
ATOM 835 N N . CYS A 1 105 ? 7.923 -5.799 -7.687 1.00 93.38 105 CYS A N 1
ATOM 836 C CA . CYS A 1 105 ? 8.752 -4.673 -8.074 1.00 93.38 105 CYS A CA 1
ATOM 837 C C . CYS A 1 105 ? 9.289 -4.915 -9.485 1.00 93.38 105 CYS A C 1
ATOM 839 O O . CYS A 1 105 ? 9.813 -5.986 -9.789 1.00 93.38 105 CYS A O 1
ATOM 841 N N . ARG A 1 106 ? 9.150 -3.920 -10.361 1.00 90.94 106 ARG A N 1
ATOM 842 C CA . ARG A 1 106 ? 9.555 -4.025 -11.766 1.00 90.94 106 ARG A CA 1
ATOM 843 C C . ARG A 1 106 ? 10.172 -2.729 -12.257 1.00 90.94 106 ARG A C 1
ATOM 845 O O . ARG A 1 106 ? 9.653 -1.643 -11.993 1.00 90.94 106 ARG A O 1
ATOM 852 N N . VAL A 1 107 ? 11.235 -2.845 -13.044 1.00 86.12 107 VAL A N 1
ATOM 853 C CA . VAL A 1 107 ? 11.803 -1.715 -13.784 1.00 86.12 107 VAL A CA 1
ATOM 854 C C . VAL A 1 107 ? 10.860 -1.308 -14.919 1.00 86.12 107 VAL A C 1
ATOM 856 O O . VAL A 1 107 ? 10.580 -2.094 -15.824 1.00 86.12 107 VAL A O 1
ATOM 859 N N . ARG A 1 108 ? 10.392 -0.054 -14.900 1.00 75.31 108 ARG A N 1
ATOM 860 C CA . ARG A 1 108 ? 9.536 0.540 -15.937 1.00 75.31 108 ARG A CA 1
ATOM 861 C C . ARG A 1 108 ? 10.118 1.877 -16.400 1.00 75.31 108 ARG A C 1
ATOM 863 O O . ARG A 1 108 ? 9.962 2.912 -15.752 1.00 75.31 108 ARG A O 1
ATOM 870 N N . GLY A 1 109 ? 10.773 1.867 -17.561 1.00 75.62 109 GLY A N 1
ATOM 871 C CA . GLY A 1 109 ? 11.456 3.049 -18.094 1.00 75.62 109 GLY A CA 1
ATOM 872 C C . GLY A 1 109 ? 12.620 3.476 -17.193 1.00 75.62 109 GLY A C 1
ATOM 873 O O . GLY A 1 109 ? 13.530 2.691 -16.958 1.00 75.62 109 GLY A O 1
ATOM 874 N N . LEU A 1 110 ? 12.584 4.715 -16.691 1.00 73.00 110 LEU A N 1
ATOM 875 C CA . LEU A 1 110 ? 13.591 5.258 -15.763 1.00 73.00 110 LEU A CA 1
ATOM 876 C C . LEU A 1 110 ? 13.228 5.073 -14.279 1.00 73.00 110 LEU A C 1
ATOM 878 O O . LEU A 1 110 ? 13.951 5.567 -13.418 1.00 73.00 110 LEU A O 1
ATOM 882 N N . GLY A 1 111 ? 12.095 4.432 -13.981 1.00 77.50 111 GLY A N 1
ATOM 883 C CA . GLY A 1 111 ? 11.577 4.282 -12.625 1.00 77.50 111 GLY A CA 1
ATOM 884 C C . GLY A 1 111 ? 11.299 2.831 -12.242 1.00 77.50 111 GLY A C 1
ATOM 885 O O . GLY A 1 111 ? 11.287 1.940 -13.093 1.00 77.50 111 GLY A O 1
ATOM 886 N N . LEU A 1 112 ? 11.005 2.615 -10.962 1.00 87.00 112 LEU A N 1
ATOM 887 C CA . LEU A 1 112 ? 10.438 1.367 -10.458 1.00 87.00 112 LEU A CA 1
ATOM 888 C C . LEU A 1 112 ? 8.930 1.488 -10.245 1.00 87.00 112 LEU A C 1
ATOM 890 O O . LEU A 1 112 ? 8.443 2.464 -9.660 1.00 87.00 112 LEU A O 1
ATOM 894 N N . SER A 1 113 ? 8.208 0.472 -10.708 1.00 90.69 113 SER A N 1
ATOM 895 C CA . SER A 1 113 ? 6.813 0.246 -10.357 1.00 90.69 113 SER A CA 1
ATOM 896 C C . SER A 1 113 ? 6.714 -0.761 -9.219 1.00 90.69 113 SER A C 1
ATOM 898 O O . SER A 1 113 ? 7.363 -1.806 -9.288 1.00 90.69 113 SER A O 1
ATOM 900 N N . TYR A 1 114 ? 5.875 -0.464 -8.228 1.00 93.19 114 TYR A N 1
ATOM 901 C CA . TYR A 1 114 ? 5.627 -1.337 -7.081 1.00 93.19 114 TYR A CA 1
ATOM 902 C C . TYR A 1 114 ? 4.152 -1.684 -6.957 1.00 93.19 114 TYR A C 1
ATOM 904 O O . TYR A 1 114 ? 3.289 -0.827 -7.169 1.00 93.19 114 TYR A O 1
ATOM 912 N N . GLN A 1 115 ? 3.890 -2.920 -6.546 1.00 96.12 115 GLN A N 1
ATOM 913 C CA . GLN A 1 115 ? 2.602 -3.371 -6.039 1.00 96.12 115 GLN A CA 1
ATOM 914 C C . GLN A 1 115 ? 2.848 -4.185 -4.782 1.00 96.12 115 GLN A C 1
ATOM 916 O O . GLN A 1 115 ? 3.603 -5.154 -4.805 1.00 96.12 115 GLN A O 1
ATOM 921 N N . GLN A 1 116 ? 2.182 -3.813 -3.704 1.00 97.00 116 GLN A N 1
ATOM 922 C CA . GLN A 1 116 ? 2.114 -4.625 -2.510 1.00 97.00 116 GLN A CA 1
ATOM 923 C C . GLN A 1 116 ? 0.660 -4.725 -2.084 1.00 97.00 116 GLN A C 1
ATOM 925 O O . GLN A 1 116 ? -0.038 -3.717 -1.974 1.00 97.00 116 GLN A O 1
ATOM 930 N N . PHE A 1 117 ? 0.215 -5.951 -1.873 1.00 98.38 117 PHE A N 1
ATOM 931 C CA . PHE A 1 117 ? -1.126 -6.280 -1.436 1.00 98.38 117 PHE A CA 1
ATOM 932 C C . PHE A 1 117 ? -1.005 -7.296 -0.312 1.00 98.38 117 PHE A C 1
ATOM 934 O O . PHE A 1 117 ? -0.314 -8.307 -0.445 1.00 98.38 117 PHE A O 1
ATOM 941 N N . LEU A 1 118 ? -1.664 -7.010 0.799 1.00 98.31 118 LEU A N 1
ATOM 942 C CA . LEU A 1 118 ? -1.814 -7.928 1.913 1.00 98.31 118 LEU A CA 1
ATOM 943 C C . LEU A 1 118 ? -3.271 -7.875 2.344 1.00 98.31 118 LEU A C 1
ATOM 945 O O . LEU A 1 118 ? -3.790 -6.798 2.609 1.00 98.31 118 LEU A O 1
ATOM 949 N N . LYS A 1 119 ? -3.926 -9.018 2.468 1.00 98.31 119 LYS A N 1
ATOM 950 C CA . LYS A 1 119 ? -5.261 -9.113 3.048 1.00 98.31 119 LYS A CA 1
ATOM 951 C C . LYS A 1 119 ? -5.243 -10.162 4.134 1.00 98.31 119 LYS A C 1
ATOM 953 O O . LYS A 1 119 ? -4.751 -11.261 3.911 1.00 98.31 119 LYS A O 1
ATOM 958 N N . CYS A 1 120 ? -5.782 -9.804 5.291 1.00 96.88 120 CYS A N 1
ATOM 959 C CA . CYS A 1 120 ? -5.807 -10.649 6.475 1.00 96.88 120 CYS A CA 1
ATOM 960 C C . CYS A 1 120 ? -7.171 -10.542 7.158 1.00 96.88 120 CYS A C 1
ATOM 962 O O . CYS A 1 120 ? -7.742 -9.454 7.265 1.00 96.88 120 CYS A O 1
ATOM 964 N N . THR A 1 121 ? -7.663 -11.660 7.680 1.00 98.06 121 THR A N 1
ATOM 965 C CA . THR A 1 121 ? -8.766 -11.703 8.643 1.00 98.06 121 THR A CA 1
ATOM 966 C C . THR A 1 121 ? -8.197 -11.841 10.052 1.00 98.06 121 THR A C 1
ATOM 968 O O . THR A 1 121 ? -7.351 -12.701 10.303 1.00 98.06 121 THR A O 1
ATOM 971 N N . TYR A 1 122 ? -8.681 -11.020 10.976 1.00 97.25 122 TYR A N 1
ATOM 972 C CA . TYR A 1 122 ? -8.206 -10.949 12.357 1.00 97.25 122 TYR A CA 1
ATOM 973 C C . TYR A 1 122 ? -9.248 -11.480 13.346 1.00 97.25 122 TYR A C 1
ATOM 975 O O . TYR A 1 122 ? -10.438 -11.566 13.036 1.00 97.25 122 TYR A O 1
ATOM 983 N N . SER A 1 123 ? -8.810 -11.809 14.564 1.00 96.50 123 SER A N 1
ATOM 984 C CA . SER A 1 123 ? -9.734 -11.909 15.701 1.00 96.50 123 SER A CA 1
ATOM 985 C C . SER A 1 123 ? -10.310 -10.532 16.059 1.00 96.50 123 SER A C 1
ATOM 987 O O . SER A 1 123 ? -9.727 -9.505 15.716 1.00 96.50 123 SER A O 1
ATOM 989 N N . ASP A 1 124 ? -11.424 -10.482 16.795 1.00 96.06 124 ASP A N 1
ATOM 990 C CA . ASP A 1 124 ? -12.044 -9.209 17.201 1.00 96.06 124 ASP A CA 1
ATOM 991 C C . ASP A 1 124 ? -11.080 -8.274 17.941 1.00 96.06 124 ASP A C 1
ATOM 993 O O . ASP A 1 124 ? -11.097 -7.059 17.735 1.00 96.06 124 ASP A O 1
ATOM 997 N N . GLN A 1 125 ? -10.242 -8.839 18.813 1.00 96.31 125 GLN A N 1
ATOM 998 C CA . GLN A 1 125 ? -9.273 -8.078 19.594 1.00 96.31 125 GLN A CA 1
ATOM 999 C C . GLN A 1 125 ? -8.160 -7.517 18.705 1.00 96.31 125 GLN A C 1
ATOM 1001 O O . GLN A 1 125 ? -7.837 -6.335 18.803 1.00 96.31 125 GLN A O 1
ATOM 1006 N N . GLU A 1 126 ? -7.587 -8.348 17.834 1.00 96.81 126 GLU A N 1
ATOM 1007 C CA . GLU A 1 126 ? -6.505 -7.932 16.935 1.00 96.81 126 GLU A CA 1
ATOM 1008 C C . GLU A 1 126 ? -6.999 -6.942 15.886 1.00 96.81 126 GLU A C 1
ATOM 1010 O O . GLU A 1 126 ? -6.307 -5.973 15.600 1.00 96.81 126 GLU A O 1
ATOM 1015 N N . TYR A 1 127 ? -8.219 -7.131 15.378 1.00 97.44 127 TYR A N 1
ATOM 1016 C CA . TYR A 1 127 ? -8.854 -6.193 14.461 1.00 97.44 127 TYR A CA 1
ATOM 1017 C C . TYR A 1 127 ? -8.962 -4.802 15.088 1.00 97.44 127 TYR A C 1
ATOM 1019 O O . TYR A 1 127 ? -8.539 -3.820 14.490 1.00 97.44 127 TYR A O 1
ATOM 1027 N N . ARG A 1 128 ? -9.484 -4.704 16.319 1.00 97.38 128 ARG A N 1
ATOM 1028 C CA . ARG A 1 128 ? -9.602 -3.417 17.025 1.00 97.38 128 ARG A CA 1
ATOM 1029 C C . ARG A 1 128 ? -8.238 -2.777 17.268 1.00 97.38 128 ARG A C 1
ATOM 1031 O O . ARG A 1 128 ? -8.076 -1.596 16.987 1.00 97.38 128 ARG A O 1
ATOM 1038 N N . ALA A 1 129 ? -7.264 -3.562 17.729 1.00 96.81 129 ALA A N 1
ATOM 1039 C CA . ALA A 1 129 ? -5.903 -3.080 17.949 1.00 96.81 129 ALA A CA 1
ATOM 1040 C C . ALA A 1 129 ? -5.262 -2.557 16.654 1.00 96.81 129 ALA A C 1
ATOM 1042 O O . ALA A 1 129 ? -4.561 -1.548 16.666 1.00 96.81 129 ALA A O 1
ATOM 1043 N N . GLU A 1 130 ? -5.533 -3.216 15.531 1.00 97.62 130 GLU A N 1
ATOM 1044 C CA . GLU A 1 130 ? -5.010 -2.821 14.233 1.00 97.62 130 GLU A CA 1
ATOM 1045 C C . GLU A 1 130 ? -5.705 -1.575 13.671 1.00 97.62 130 GLU A C 1
ATOM 1047 O O . GLU A 1 130 ? -5.042 -0.701 13.117 1.00 97.62 130 GLU A O 1
ATOM 1052 N N . ILE A 1 131 ? -7.014 -1.424 13.886 1.00 98.12 131 ILE A N 1
ATOM 1053 C CA . ILE A 1 131 ? -7.736 -0.177 13.596 1.00 98.12 131 ILE A CA 1
ATOM 1054 C C . ILE A 1 131 ? -7.182 0.983 14.437 1.00 98.12 131 ILE A C 1
ATOM 1056 O O . ILE A 1 131 ? -6.936 2.064 13.898 1.00 98.12 131 ILE A O 1
ATOM 1060 N N . ASP A 1 132 ? -6.924 0.763 15.729 1.00 97.88 132 ASP A N 1
ATOM 1061 C CA . ASP A 1 132 ? -6.317 1.769 16.605 1.00 97.88 132 ASP A CA 1
ATOM 1062 C C . ASP A 1 132 ? -4.899 2.137 16.143 1.00 97.88 132 ASP A C 1
ATOM 1064 O O . ASP A 1 132 ? -4.554 3.324 16.087 1.00 97.88 132 ASP A O 1
ATOM 1068 N N . ARG A 1 133 ? -4.096 1.142 15.733 1.00 97.56 133 ARG A N 1
ATOM 1069 C CA . ARG A 1 133 ? -2.777 1.368 15.130 1.00 97.56 133 ARG A CA 1
ATOM 1070 C C . ARG A 1 133 ? -2.905 2.235 13.885 1.00 97.56 133 ARG A C 1
ATOM 1072 O O . ARG A 1 133 ? -2.258 3.278 13.835 1.00 97.56 133 ARG A O 1
ATOM 1079 N N . LEU A 1 134 ? -3.747 1.843 12.925 1.00 97.75 134 LEU A N 1
ATOM 1080 C CA . LEU A 1 134 ? -3.953 2.569 11.669 1.00 97.75 134 LEU A CA 1
ATOM 1081 C C . LEU A 1 134 ? -4.358 4.022 11.929 1.00 97.75 134 LEU A C 1
ATOM 1083 O O . LEU A 1 134 ? -3.729 4.935 11.404 1.00 97.75 134 LEU A O 1
ATOM 1087 N N . LYS A 1 135 ? -5.329 4.249 12.818 1.00 97.12 135 LYS A N 1
ATOM 1088 C CA . LYS A 1 135 ? -5.789 5.586 13.222 1.00 97.12 135 LYS A CA 1
ATOM 1089 C C . LYS A 1 135 ? -4.681 6.458 13.822 1.00 97.12 135 LYS A C 1
ATOM 1091 O O . LYS A 1 135 ? -4.734 7.680 13.703 1.00 97.12 135 LYS A O 1
ATOM 1096 N N . SER A 1 136 ? -3.707 5.847 14.494 1.00 96.31 136 SER A N 1
ATOM 1097 C CA . SER A 1 136 ? -2.599 6.551 15.148 1.00 96.31 136 SER A CA 1
ATOM 1098 C C . SER A 1 136 ? -1.422 6.876 14.224 1.00 96.31 136 SER A C 1
ATOM 1100 O O . SER A 1 136 ? -0.518 7.603 14.645 1.00 96.31 136 SER A O 1
ATOM 1102 N N . ILE A 1 137 ? -1.419 6.363 12.984 1.00 95.25 137 ILE A N 1
ATOM 1103 C CA . ILE A 1 137 ? -0.314 6.574 12.047 1.00 95.25 137 ILE A CA 1
ATOM 1104 C C . ILE A 1 137 ? -0.141 8.066 11.781 1.00 95.25 137 ILE A C 1
ATOM 1106 O O . ILE A 1 137 ? -1.065 8.785 11.383 1.00 95.25 137 ILE A O 1
ATOM 1110 N N . LYS A 1 138 ? 1.102 8.503 11.949 1.00 91.69 138 LYS A N 1
ATOM 1111 C CA . LYS A 1 138 ? 1.561 9.845 11.638 1.00 91.69 138 LYS A CA 1
ATOM 1112 C C . LYS A 1 138 ? 2.942 9.786 11.005 1.00 91.69 138 LYS A C 1
ATOM 1114 O O . LYS A 1 138 ? 3.661 8.806 11.150 1.00 91.69 138 LYS A O 1
ATOM 1119 N N . CYS A 1 139 ? 3.308 10.858 10.325 1.00 87.38 139 CYS A N 1
ATOM 1120 C CA . CYS A 1 139 ? 4.632 11.046 9.764 1.00 87.38 139 CYS A CA 1
ATOM 1121 C C . CYS A 1 139 ? 5.134 12.439 10.138 1.00 87.38 139 CYS A C 1
ATOM 1123 O O . CYS A 1 139 ? 4.467 13.443 9.872 1.00 87.38 139 CYS A O 1
ATOM 1125 N N . GLU A 1 140 ? 6.315 12.500 10.747 1.00 85.50 140 GLU A N 1
ATOM 1126 C CA . GLU A 1 140 ? 6.991 13.758 11.057 1.00 85.50 140 GLU A CA 1
ATOM 1127 C C . GLU A 1 140 ? 7.920 14.136 9.895 1.00 85.50 140 GLU A C 1
ATOM 1129 O O . GLU A 1 140 ? 8.792 13.364 9.495 1.00 85.50 140 GLU A O 1
ATOM 1134 N N . ILE A 1 141 ? 7.723 15.328 9.331 1.00 77.69 141 ILE A N 1
ATOM 1135 C CA . ILE A 1 141 ? 8.507 15.866 8.218 1.00 77.69 141 ILE A CA 1
ATOM 1136 C C . ILE A 1 141 ? 9.255 17.104 8.695 1.00 77.69 141 ILE A C 1
ATOM 1138 O O . ILE A 1 141 ? 8.654 18.107 9.084 1.00 77.69 141 ILE A O 1
ATOM 1142 N N . ASN A 1 142 ? 10.581 17.067 8.593 1.00 75.69 142 ASN A N 1
ATOM 1143 C CA . ASN A 1 142 ? 11.415 18.233 8.854 1.00 75.69 142 ASN A CA 1
ATOM 1144 C C . ASN A 1 142 ? 11.453 19.141 7.624 1.00 75.69 142 ASN A C 1
ATOM 1146 O O . ASN A 1 142 ? 11.899 18.742 6.550 1.00 75.69 142 ASN A O 1
ATOM 1150 N N . THR A 1 143 ? 11.000 20.379 7.794 1.00 72.75 143 THR A N 1
ATOM 1151 C CA 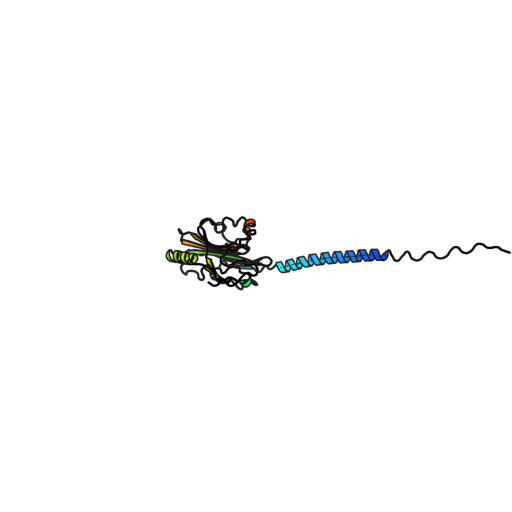. THR A 1 143 ? 11.000 21.412 6.757 1.00 72.75 143 THR A CA 1
ATOM 1152 C C . THR A 1 143 ? 11.923 22.563 7.151 1.00 72.75 143 THR A C 1
ATOM 1154 O O . THR A 1 143 ? 12.346 22.676 8.303 1.00 72.75 143 THR A O 1
ATOM 1157 N N . LYS A 1 144 ? 12.192 23.480 6.214 1.00 73.69 144 LYS A N 1
ATOM 1158 C CA . LYS A 1 144 ? 12.925 24.726 6.510 1.00 73.69 144 LYS A CA 1
ATOM 1159 C C . LYS A 1 144 ? 12.257 25.576 7.602 1.00 73.69 144 LYS A C 1
ATOM 1161 O O . LYS A 1 144 ? 12.946 26.345 8.260 1.00 73.69 144 LYS A O 1
ATOM 1166 N N . ASN A 1 145 ? 10.947 25.417 7.799 1.00 78.62 145 ASN A N 1
ATOM 1167 C CA . ASN A 1 145 ? 10.138 26.203 8.731 1.00 78.62 145 ASN A CA 1
ATOM 1168 C C . ASN A 1 145 ? 9.809 25.440 10.031 1.00 78.62 145 ASN A C 1
ATOM 1170 O O . ASN A 1 145 ? 8.945 25.875 10.787 1.00 78.62 145 ASN A O 1
ATOM 1174 N N . GLY A 1 146 ? 10.470 24.303 10.288 1.00 78.44 146 GLY A N 1
ATOM 1175 C CA . GLY A 1 146 ? 10.229 23.443 11.452 1.00 78.44 146 GLY A CA 1
ATOM 1176 C C . GLY A 1 146 ? 9.649 22.075 11.085 1.00 78.44 146 GLY A C 1
ATOM 1177 O O . GLY A 1 146 ? 9.621 21.684 9.915 1.00 78.44 146 GLY A O 1
ATOM 1178 N N . THR A 1 147 ? 9.204 21.328 12.093 1.00 82.12 147 THR A N 1
ATOM 1179 C CA . THR A 1 147 ? 8.644 19.979 11.924 1.00 82.12 147 THR A CA 1
ATOM 1180 C C . THR A 1 147 ? 7.134 20.049 11.696 1.00 82.12 147 THR A C 1
ATOM 1182 O O . THR A 1 147 ? 6.405 20.622 12.504 1.00 82.12 147 THR A O 1
ATOM 1185 N N . LYS A 1 148 ? 6.657 19.454 10.598 1.00 82.25 148 LYS A N 1
ATOM 1186 C CA . LYS A 1 148 ? 5.232 19.236 10.308 1.00 82.25 148 LYS A CA 1
ATOM 1187 C C . LYS A 1 148 ? 4.876 17.794 10.655 1.00 82.25 148 LYS A C 1
ATOM 1189 O O . LYS A 1 148 ? 5.645 16.892 10.339 1.00 82.25 148 LYS A O 1
ATOM 1194 N N . VAL A 1 149 ? 3.711 17.573 11.256 1.00 86.31 149 VAL A N 1
ATOM 1195 C CA . VAL A 1 149 ? 3.174 16.227 11.495 1.00 86.31 149 VAL A CA 1
ATOM 1196 C C . VAL A 1 149 ? 1.961 16.024 10.600 1.00 86.31 149 VAL A C 1
ATOM 1198 O O . VAL A 1 149 ? 1.006 16.796 10.671 1.00 86.31 149 VAL A O 1
ATOM 1201 N N . ASN A 1 150 ? 2.011 15.000 9.754 1.00 87.31 150 ASN A N 1
ATOM 1202 C CA . ASN A 1 150 ? 0.889 14.568 8.930 1.00 87.31 150 ASN A CA 1
ATOM 1203 C C . ASN A 1 150 ? 0.277 13.301 9.527 1.00 87.31 150 ASN A C 1
ATOM 1205 O O . ASN A 1 150 ? 1.003 12.461 10.049 1.00 87.31 150 ASN A O 1
ATOM 1209 N N . TYR A 1 151 ? -1.037 13.150 9.407 1.00 91.62 151 TYR A N 1
ATOM 1210 C CA . TYR A 1 151 ? -1.783 11.983 9.877 1.00 91.62 151 TYR A CA 1
ATOM 1211 C C . TYR A 1 151 ? -2.440 11.289 8.693 1.00 91.62 151 TYR A C 1
ATOM 1213 O O . TYR A 1 151 ? -2.716 11.936 7.680 1.00 91.62 151 TYR A O 1
ATOM 1221 N N . VAL A 1 152 ? -2.709 9.992 8.827 1.00 94.00 152 VAL A N 1
ATOM 1222 C CA . VAL A 1 152 ? -3.539 9.293 7.841 1.00 94.00 152 VAL A CA 1
ATOM 1223 C C . VAL A 1 152 ? -4.942 9.898 7.781 1.00 94.00 152 VAL A C 1
ATOM 1225 O O . VAL A 1 152 ? -5.502 10.339 8.786 1.00 94.00 152 VAL A O 1
ATOM 1228 N N . GLU A 1 153 ? -5.527 9.898 6.590 1.00 94.56 153 GLU A N 1
ATOM 1229 C CA . GLU A 1 153 ? -6.908 10.314 6.365 1.00 94.56 153 GLU A CA 1
ATOM 1230 C C . GLU A 1 153 ? -7.844 9.109 6.527 1.00 94.56 153 GLU A C 1
ATOM 1232 O O . GLU A 1 153 ? -7.582 8.046 5.970 1.00 94.56 153 GLU A O 1
ATOM 1237 N N . TYR A 1 154 ? -8.952 9.270 7.251 1.00 96.50 154 TYR A N 1
ATOM 1238 C CA . TYR A 1 154 ? -10.063 8.315 7.213 1.00 96.50 154 TYR A CA 1
ATOM 1239 C C . TYR A 1 154 ? -11.046 8.701 6.101 1.00 96.50 154 TYR A C 1
ATOM 1241 O O . TYR A 1 154 ? -11.424 9.869 5.997 1.00 96.50 154 TYR A O 1
ATOM 1249 N N . SER A 1 155 ? -11.510 7.730 5.316 1.00 95.31 155 SER A N 1
ATOM 1250 C CA . SER A 1 155 ? -12.563 7.935 4.318 1.00 95.31 155 SER A CA 1
ATOM 1251 C C . SER A 1 155 ? -13.468 6.715 4.192 1.00 95.31 155 SER A C 1
ATOM 1253 O O . SER A 1 155 ? -12.997 5.584 4.179 1.00 95.31 155 SER A O 1
ATOM 1255 N N . ASP A 1 156 ? -14.763 6.954 4.022 1.00 96.00 156 ASP A N 1
ATOM 1256 C CA . ASP A 1 156 ? -15.811 5.968 3.737 1.00 96.00 156 ASP A CA 1
ATOM 1257 C C . ASP A 1 156 ? -16.452 6.157 2.349 1.00 96.00 156 ASP A C 1
ATOM 1259 O O . ASP A 1 156 ? -17.436 5.505 2.016 1.00 96.00 156 ASP A O 1
ATOM 1263 N N . THR A 1 157 ? -15.894 7.052 1.529 1.00 94.12 157 THR A N 1
ATOM 1264 C CA . THR A 1 157 ? -16.466 7.463 0.233 1.00 94.12 157 THR A CA 1
ATOM 1265 C C . THR A 1 157 ? -15.522 7.270 -0.948 1.00 94.12 157 THR A C 1
ATOM 1267 O O . THR A 1 157 ? -15.974 7.237 -2.089 1.00 94.12 157 THR A O 1
ATOM 1270 N N . LYS A 1 158 ? -14.211 7.135 -0.710 1.00 91.94 158 LYS A N 1
ATOM 1271 C CA . LYS A 1 158 ? -13.194 6.973 -1.768 1.00 91.94 158 LYS A CA 1
ATOM 1272 C C . LYS A 1 158 ? -13.074 5.538 -2.301 1.00 91.94 158 LYS A C 1
ATOM 1274 O O . LYS A 1 158 ? -12.470 5.319 -3.354 1.00 91.94 158 LYS A O 1
ATOM 1279 N N . PHE A 1 159 ? -13.649 4.576 -1.584 1.00 94.44 159 PHE A N 1
ATOM 1280 C CA . PHE A 1 159 ? -13.568 3.139 -1.843 1.00 94.44 159 PHE A CA 1
ATOM 1281 C C . PHE A 1 159 ? -14.925 2.475 -1.588 1.00 94.44 159 PHE A C 1
ATOM 1283 O O . PHE A 1 159 ? -15.832 3.090 -1.034 1.00 94.44 159 PHE A O 1
ATOM 1290 N N . ASN A 1 160 ? -15.039 1.191 -1.930 1.00 92.56 160 ASN A N 1
ATOM 1291 C CA . ASN A 1 160 ? -16.230 0.382 -1.635 1.00 92.56 160 ASN A CA 1
ATOM 1292 C C . ASN A 1 160 ? -16.407 0.051 -0.138 1.00 92.56 160 ASN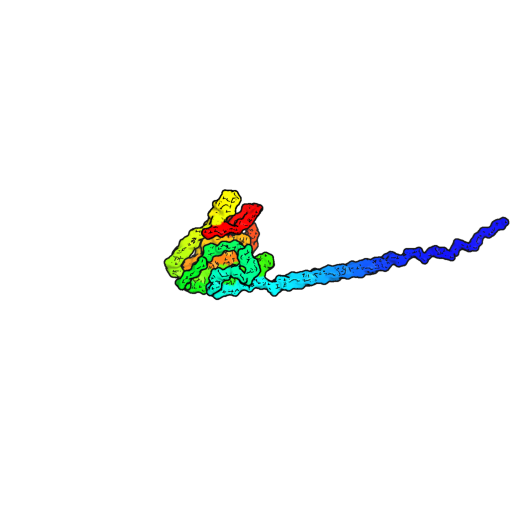 A C 1
ATOM 1294 O O . ASN A 1 160 ? -17.439 -0.488 0.251 1.00 92.56 160 ASN A O 1
ATOM 1298 N N . TYR A 1 161 ? -15.405 0.348 0.691 1.00 94.75 161 TYR A N 1
ATOM 1299 C CA . TYR A 1 161 ? -15.395 0.113 2.133 1.00 94.75 161 TYR A CA 1
ATOM 1300 C C . TYR A 1 161 ? -14.631 1.254 2.834 1.00 94.75 161 TYR A C 1
ATOM 1302 O O . TYR A 1 161 ? -13.848 1.943 2.174 1.00 94.75 161 TYR A O 1
ATOM 1310 N N . PRO A 1 162 ? -14.791 1.443 4.156 1.00 97.44 162 PRO A N 1
ATOM 1311 C CA . PRO A 1 162 ? -13.980 2.386 4.921 1.00 97.44 162 PRO A CA 1
ATOM 1312 C C . PRO A 1 162 ? -12.475 2.128 4.793 1.00 97.44 162 PRO A C 1
ATOM 1314 O O . PRO A 1 162 ? -12.030 0.981 4.684 1.00 97.44 162 PRO A O 1
ATOM 1317 N N . ALA A 1 163 ? -11.689 3.204 4.825 1.00 98.12 163 ALA A N 1
ATOM 1318 C CA . ALA A 1 163 ? -10.250 3.147 4.643 1.00 98.12 163 ALA A CA 1
ATOM 1319 C C . ALA A 1 163 ? -9.480 4.179 5.478 1.00 98.12 163 ALA A C 1
ATOM 1321 O O . ALA A 1 163 ? -9.943 5.299 5.695 1.00 98.12 163 ALA A O 1
ATOM 1322 N N . TYR A 1 164 ? -8.261 3.806 5.872 1.00 97.94 164 TYR A N 1
ATOM 1323 C CA . TYR A 1 164 ? -7.214 4.721 6.329 1.00 97.94 164 TYR A CA 1
ATOM 1324 C C . TYR A 1 164 ? -6.182 4.914 5.221 1.00 97.94 164 TYR A C 1
ATOM 1326 O O . TYR A 1 164 ? -5.691 3.944 4.650 1.00 97.94 164 TYR A O 1
ATOM 1334 N N . ILE A 1 165 ? -5.846 6.162 4.915 1.00 95.81 165 ILE A N 1
ATOM 1335 C CA . ILE A 1 165 ? -5.121 6.545 3.705 1.00 95.81 165 ILE A CA 1
ATOM 1336 C C . ILE A 1 165 ? -3.859 7.318 4.089 1.00 95.81 165 ILE A C 1
ATOM 1338 O O . ILE A 1 165 ? -3.935 8.399 4.671 1.00 95.81 165 ILE A O 1
ATOM 1342 N N . ALA A 1 166 ? -2.695 6.781 3.726 1.00 93.62 166 ALA A N 1
ATOM 1343 C CA . ALA A 1 166 ? -1.405 7.457 3.858 1.00 93.62 166 ALA A CA 1
ATOM 1344 C C . ALA A 1 166 ? -1.011 8.205 2.577 1.00 93.62 166 ALA A C 1
ATOM 1346 O O . ALA A 1 166 ? -0.389 9.263 2.652 1.00 93.62 166 ALA A O 1
ATOM 1347 N N . ALA A 1 167 ? -1.383 7.689 1.402 1.00 90.19 167 ALA A N 1
ATOM 1348 C CA . ALA A 1 167 ? -1.143 8.338 0.116 1.00 90.19 167 ALA A CA 1
ATOM 1349 C C . ALA A 1 167 ? -2.293 8.083 -0.868 1.00 90.19 167 ALA A C 1
ATOM 1351 O O . ALA A 1 167 ? -2.753 6.950 -1.018 1.00 90.19 167 ALA A O 1
ATOM 1352 N N . TYR A 1 168 ? -2.731 9.132 -1.570 1.00 89.06 168 TYR A N 1
ATOM 1353 C CA . TYR A 1 168 ? -3.868 9.071 -2.492 1.00 89.06 168 TYR A CA 1
ATOM 1354 C C . TYR A 1 168 ? -3.583 9.782 -3.821 1.00 89.06 168 TYR A C 1
ATOM 1356 O O . TYR A 1 168 ? -3.911 10.952 -4.017 1.00 89.06 168 TYR A O 1
ATOM 1364 N N . GLY A 1 169 ? -2.944 9.070 -4.748 1.00 81.19 169 GLY A N 1
ATOM 1365 C CA . GLY A 1 169 ? -2.755 9.477 -6.144 1.00 81.19 169 GLY A CA 1
ATOM 1366 C C . GLY A 1 169 ? -1.552 10.373 -6.410 1.00 81.19 169 GLY A C 1
ATOM 1367 O O . GLY A 1 169 ? -1.026 10.368 -7.525 1.00 81.19 169 GLY A O 1
ATOM 1368 N N . GLY A 1 170 ? -1.055 11.089 -5.402 1.00 75.50 170 GLY A N 1
ATOM 1369 C CA . GLY A 1 170 ? 0.036 12.033 -5.591 1.00 75.50 170 GLY A CA 1
ATOM 1370 C C . GLY A 1 170 ? 1.318 11.380 -6.117 1.00 75.50 170 GLY A C 1
ATOM 1371 O O . GLY A 1 170 ? 1.819 10.424 -5.526 1.00 75.50 170 GLY A O 1
ATOM 1372 N N . ASN A 1 171 ? 1.844 11.882 -7.244 1.00 74.50 171 ASN A N 1
ATOM 1373 C CA . ASN A 1 171 ? 3.000 11.305 -7.951 1.00 74.50 171 ASN A CA 1
ATOM 1374 C C . ASN A 1 171 ? 2.809 9.811 -8.315 1.00 74.50 171 ASN A C 1
ATOM 1376 O O . ASN A 1 171 ? 3.768 9.031 -8.322 1.00 74.50 171 ASN A O 1
ATOM 1380 N N . ARG A 1 172 ? 1.558 9.417 -8.611 1.00 82.19 172 ARG A N 1
ATOM 1381 C CA . ARG A 1 172 ? 1.125 8.039 -8.909 1.00 82.19 172 ARG A CA 1
ATOM 1382 C C . ARG A 1 172 ? 1.413 7.050 -7.777 1.00 82.19 172 ARG A C 1
ATOM 1384 O O . ARG A 1 172 ? 1.758 5.898 -8.049 1.00 82.19 172 ARG A O 1
ATOM 1391 N N . ILE A 1 173 ? 1.301 7.513 -6.534 1.00 86.81 173 ILE A N 1
ATOM 1392 C CA . ILE A 1 173 ? 1.481 6.704 -5.331 1.00 86.81 173 ILE A CA 1
ATOM 1393 C C . ILE A 1 173 ? 0.140 6.551 -4.629 1.00 86.81 173 ILE A C 1
ATOM 1395 O O . ILE A 1 173 ? -0.577 7.528 -4.412 1.00 86.81 173 ILE A O 1
ATOM 1399 N N . PHE A 1 174 ? -0.162 5.328 -4.229 1.00 92.62 174 PHE A N 1
ATOM 1400 C CA . PHE A 1 174 ? -1.279 5.017 -3.362 1.00 92.62 174 PHE A CA 1
ATOM 1401 C C . PHE A 1 174 ? -0.797 4.153 -2.215 1.00 92.62 174 PHE A C 1
ATOM 1403 O O . PHE A 1 174 ? -0.057 3.202 -2.444 1.00 92.62 174 PHE A O 1
ATOM 1410 N N . GLU A 1 175 ? -1.233 4.474 -1.006 1.00 95.69 175 GLU A N 1
ATOM 1411 C CA . GLU A 1 175 ? -1.007 3.646 0.166 1.00 95.69 175 GLU A CA 1
ATOM 1412 C C . GLU A 1 175 ? -2.169 3.804 1.139 1.00 95.69 175 GLU A C 1
ATOM 1414 O O . GLU A 1 175 ? -2.439 4.911 1.615 1.00 95.69 175 GLU A O 1
ATOM 1419 N N . TYR A 1 176 ? -2.877 2.714 1.406 1.00 97.62 176 TYR A N 1
ATOM 1420 C CA . TYR A 1 176 ? -4.082 2.733 2.227 1.00 97.62 176 TYR A CA 1
ATOM 1421 C C . TYR A 1 176 ? -4.434 1.335 2.745 1.00 97.62 176 TYR A C 1
ATOM 1423 O O . TYR A 1 176 ? -4.045 0.321 2.165 1.00 97.62 176 TYR A O 1
ATOM 1431 N N . ALA A 1 177 ? -5.168 1.292 3.854 1.00 98.44 177 ALA A N 1
ATOM 1432 C CA . ALA A 1 177 ? -5.788 0.092 4.395 1.00 98.44 177 ALA A CA 1
ATOM 1433 C C . ALA A 1 177 ? -7.302 0.224 4.282 1.00 98.44 177 ALA A C 1
ATOM 1435 O O . ALA A 1 177 ? -7.876 1.163 4.827 1.00 98.44 177 ALA A O 1
ATOM 1436 N N . ILE A 1 178 ? -7.932 -0.725 3.604 1.00 98.00 178 ILE A N 1
ATOM 1437 C CA . ILE A 1 178 ? -9.381 -0.872 3.503 1.00 98.00 178 ILE A CA 1
ATOM 1438 C C . ILE A 1 178 ? -9.826 -1.917 4.519 1.00 98.00 178 ILE A C 1
ATOM 1440 O O . ILE A 1 178 ? -9.166 -2.947 4.657 1.00 98.00 178 ILE A O 1
ATOM 1444 N N . PHE A 1 179 ? -10.941 -1.700 5.209 1.00 97.19 179 PHE A N 1
ATOM 1445 C CA . PHE A 1 179 ? -11.403 -2.635 6.229 1.00 97.19 179 PHE A CA 1
ATOM 1446 C C . PHE A 1 179 ? -12.903 -2.900 6.180 1.00 97.19 179 PHE A C 1
ATOM 1448 O O . PHE A 1 179 ? -13.717 -2.025 5.896 1.00 97.19 179 PHE A O 1
ATOM 1455 N N . ASN A 1 180 ? -13.253 -4.148 6.480 1.00 96.88 180 ASN A N 1
ATOM 1456 C CA . ASN A 1 180 ? -14.620 -4.616 6.625 1.00 96.88 180 ASN A CA 1
ATOM 1457 C C . ASN A 1 180 ? -14.809 -5.114 8.059 1.00 96.88 180 ASN A C 1
ATOM 1459 O O . ASN A 1 180 ? -14.217 -6.120 8.463 1.00 96.88 180 ASN A O 1
ATOM 1463 N N . GLU A 1 181 ? -15.636 -4.394 8.814 1.00 95.75 181 GLU A N 1
ATOM 1464 C CA . GLU A 1 181 ? -15.881 -4.696 10.216 1.00 95.75 181 GLU A CA 1
ATOM 1465 C C . GLU A 1 181 ? -16.652 -6.006 10.398 1.00 95.75 181 GLU A C 1
ATOM 1467 O O . GLU A 1 181 ? -16.298 -6.780 11.283 1.00 95.75 181 GLU A O 1
ATOM 1472 N N . ASP A 1 182 ? -17.636 -6.320 9.559 1.00 96.50 182 ASP A N 1
ATOM 1473 C CA . ASP A 1 182 ? -18.495 -7.501 9.732 1.00 96.50 182 ASP A CA 1
ATOM 1474 C C . ASP A 1 182 ? -17.704 -8.812 9.692 1.00 96.50 182 ASP A C 1
ATOM 1476 O O . ASP A 1 182 ? -17.950 -9.722 10.483 1.00 96.50 182 ASP A O 1
ATOM 1480 N N . ILE A 1 183 ? -16.705 -8.885 8.808 1.00 96.69 183 ILE A N 1
ATOM 1481 C CA . ILE A 1 183 ? -15.835 -10.060 8.640 1.00 96.69 183 ILE A CA 1
ATOM 1482 C C . ILE A 1 183 ? -14.408 -9.841 9.163 1.00 96.69 183 ILE A C 1
ATOM 1484 O O . ILE A 1 183 ? -13.514 -10.627 8.845 1.00 96.69 183 ILE A O 1
ATOM 1488 N N . LYS A 1 184 ? -14.176 -8.758 9.919 1.00 97.88 184 LYS A N 1
ATOM 1489 C CA . LYS A 1 184 ? -12.900 -8.418 10.582 1.00 97.88 184 LYS A CA 1
ATOM 1490 C C . LYS A 1 184 ? -11.682 -8.543 9.662 1.00 97.88 184 LYS A C 1
ATOM 1492 O O . LYS A 1 184 ? -10.637 -9.076 10.039 1.00 97.88 184 LYS A O 1
ATOM 1497 N N . THR A 1 185 ? -11.836 -8.082 8.425 1.00 98.06 185 THR A N 1
ATOM 1498 C CA . THR A 1 185 ? -10.816 -8.201 7.380 1.00 98.06 185 THR A CA 1
ATOM 1499 C C . THR A 1 185 ? -10.227 -6.836 7.071 1.00 98.06 185 THR A C 1
ATOM 1501 O O . THR A 1 185 ? -10.969 -5.867 6.923 1.00 98.06 185 THR A O 1
ATOM 1504 N N . ILE A 1 186 ? -8.902 -6.772 6.953 1.00 98.50 186 ILE A N 1
ATOM 1505 C CA . ILE A 1 186 ? -8.166 -5.568 6.561 1.00 98.50 186 ILE A CA 1
ATOM 1506 C C . ILE A 1 186 ? -7.312 -5.910 5.341 1.00 98.50 186 ILE A C 1
ATOM 1508 O O . ILE A 1 186 ? -6.652 -6.948 5.299 1.00 98.50 186 ILE A O 1
ATOM 1512 N N . THR A 1 187 ? -7.376 -5.048 4.331 1.00 98.56 187 THR A N 1
ATOM 1513 C CA . THR A 1 187 ? -6.634 -5.141 3.073 1.00 98.56 187 THR A CA 1
ATOM 1514 C C . THR A 1 187 ? -5.718 -3.931 2.949 1.00 98.56 187 THR A C 1
ATOM 1516 O O . THR A 1 187 ? -6.189 -2.804 2.838 1.00 98.56 187 THR A O 1
ATOM 1519 N N . TYR A 1 188 ? -4.414 -4.168 2.969 1.00 98.50 188 TYR A N 1
ATOM 1520 C CA . TYR A 1 188 ? -3.347 -3.180 2.883 1.00 98.50 188 TYR A CA 1
ATOM 1521 C C . TYR A 1 188 ? -2.819 -3.134 1.461 1.00 98.50 188 TYR A C 1
ATOM 1523 O O . TYR A 1 188 ? -2.465 -4.168 0.886 1.00 98.50 188 TYR A O 1
ATOM 1531 N N . ILE A 1 189 ? -2.758 -1.935 0.896 1.00 98.38 189 ILE A N 1
ATOM 1532 C CA . ILE A 1 189 ? -2.371 -1.735 -0.492 1.00 98.38 189 ILE A CA 1
ATOM 1533 C C . ILE A 1 189 ? -1.319 -0.645 -0.579 1.00 98.38 189 ILE A C 1
ATOM 1535 O O . ILE A 1 189 ? -1.473 0.429 -0.004 1.00 98.38 189 ILE A O 1
ATOM 1539 N N . TYR A 1 190 ? -0.280 -0.923 -1.361 1.00 96.62 190 TYR A N 1
ATOM 1540 C CA . TYR A 1 190 ? 0.658 0.059 -1.872 1.00 96.62 190 TYR A CA 1
ATOM 1541 C C . TYR A 1 190 ? 0.814 -0.115 -3.380 1.00 96.62 190 TYR A C 1
ATOM 1543 O O . TYR A 1 190 ? 1.016 -1.222 -3.882 1.00 96.62 190 TYR A O 1
ATOM 1551 N N . ILE A 1 191 ? 0.717 0.992 -4.109 1.00 94.56 191 ILE A N 1
ATOM 1552 C CA . ILE A 1 191 ? 0.901 1.034 -5.555 1.00 94.56 191 ILE A CA 1
ATOM 1553 C C . ILE A 1 191 ? 1.763 2.240 -5.905 1.00 94.56 191 ILE A C 1
ATOM 1555 O O . ILE A 1 191 ? 1.466 3.361 -5.494 1.00 94.56 191 ILE A O 1
ATOM 1559 N N . GLN A 1 192 ? 2.781 2.033 -6.734 1.00 91.38 192 GLN A N 1
ATOM 1560 C CA . GLN A 1 192 ? 3.600 3.107 -7.291 1.00 91.38 192 GLN A CA 1
ATOM 1561 C C . GLN A 1 192 ? 3.755 2.928 -8.798 1.00 91.38 192 GLN A C 1
ATOM 1563 O O . GLN A 1 192 ? 4.327 1.939 -9.243 1.00 91.38 192 GLN A O 1
ATOM 1568 N N . ILE A 1 193 ? 3.322 3.923 -9.583 1.00 88.12 193 ILE A N 1
ATOM 1569 C CA . ILE A 1 193 ? 3.546 3.992 -11.045 1.00 88.12 193 ILE A CA 1
ATOM 1570 C C . ILE A 1 193 ? 3.051 2.714 -11.763 1.00 88.12 193 ILE A C 1
ATOM 1572 O O . ILE A 1 193 ? 3.667 2.189 -12.692 1.00 88.12 193 ILE A O 1
ATOM 1576 N N . VAL A 1 194 ? 1.897 2.208 -11.339 1.00 90.00 194 VAL A N 1
ATOM 1577 C CA . VAL A 1 194 ? 1.199 1.086 -11.986 1.00 90.00 194 VAL A CA 1
ATOM 1578 C C . VAL A 1 194 ? -0.021 1.643 -12.709 1.00 90.00 194 VAL A C 1
ATOM 1580 O O . VAL A 1 194 ? -0.603 2.636 -12.270 1.00 90.00 194 VAL A O 1
ATOM 1583 N N . SER A 1 195 ? -0.329 1.087 -13.878 1.00 88.19 195 SER A N 1
ATOM 1584 C CA . SER A 1 195 ? -1.544 1.425 -14.624 1.00 88.19 195 SER A CA 1
ATOM 1585 C C . SER A 1 195 ? -2.690 0.529 -14.159 1.00 88.19 195 SER A C 1
ATOM 1587 O O . SER A 1 195 ? -2.448 -0.578 -13.679 1.00 88.19 195 SER A O 1
ATOM 1589 N N . ASN A 1 196 ? -3.939 0.942 -14.357 1.00 88.56 196 ASN A N 1
ATOM 1590 C CA . ASN A 1 196 ? -5.107 0.127 -13.995 1.00 88.56 196 ASN A CA 1
ATOM 1591 C C . ASN A 1 196 ? -5.133 -1.246 -14.694 1.00 88.56 196 ASN A C 1
ATOM 1593 O O . ASN A 1 196 ? -5.708 -2.205 -14.181 1.00 88.56 196 ASN A O 1
ATOM 1597 N N . ASN A 1 197 ? -4.496 -1.368 -15.857 1.00 89.06 197 ASN A N 1
ATOM 1598 C CA . ASN A 1 197 ? -4.419 -2.637 -16.581 1.00 89.06 197 ASN A CA 1
ATOM 1599 C C . ASN A 1 197 ? -3.313 -3.567 -16.066 1.00 89.06 197 ASN A C 1
ATOM 1601 O O . ASN A 1 197 ? -3.362 -4.758 -16.351 1.00 89.06 197 ASN A O 1
ATOM 1605 N N . ASP A 1 198 ? -2.357 -3.038 -15.302 1.00 90.88 198 ASP A N 1
ATOM 1606 C CA . ASP A 1 198 ? -1.209 -3.787 -14.781 1.00 90.88 198 ASP A CA 1
ATOM 1607 C C . ASP A 1 198 ? -1.382 -4.185 -13.300 1.00 90.88 198 ASP A C 1
ATOM 1609 O O . ASP A 1 198 ? -0.475 -4.785 -12.718 1.00 90.88 198 ASP A O 1
ATOM 1613 N N . VAL A 1 199 ? -2.512 -3.832 -12.671 1.00 94.12 199 VAL A N 1
ATOM 1614 C CA . VAL A 1 199 ? -2.811 -4.206 -11.281 1.00 94.12 199 VAL A CA 1
ATOM 1615 C C . VAL A 1 199 ? -3.046 -5.715 -11.190 1.00 94.12 199 VAL A C 1
ATOM 1617 O O . VAL A 1 199 ? -3.907 -6.257 -11.881 1.00 94.12 199 VAL A O 1
ATOM 1620 N N . ALA A 1 200 ? -2.296 -6.386 -10.317 1.00 94.94 200 ALA A N 1
ATOM 1621 C CA . ALA A 1 200 ? -2.283 -7.845 -10.185 1.00 94.94 200 ALA A CA 1
ATOM 1622 C C . ALA A 1 200 ? -3.197 -8.394 -9.065 1.00 94.94 200 ALA A C 1
ATOM 1624 O O . ALA A 1 200 ? -3.129 -9.574 -8.735 1.00 94.94 200 ALA A O 1
ATOM 1625 N N . PHE A 1 201 ? -4.069 -7.558 -8.496 1.00 94.38 201 PHE A N 1
ATOM 1626 C CA . PHE A 1 201 ? -5.088 -7.936 -7.509 1.00 94.38 201 PHE A CA 1
ATOM 1627 C C . PHE A 1 201 ? -6.478 -7.407 -7.902 1.00 94.38 201 PHE A C 1
ATOM 1629 O O . PHE A 1 201 ? -6.625 -6.666 -8.877 1.00 94.38 201 PHE A O 1
ATOM 1636 N N . SER A 1 202 ? -7.519 -7.810 -7.165 1.00 94.19 202 SER A N 1
ATOM 1637 C CA . SER A 1 202 ? -8.908 -7.439 -7.471 1.00 94.19 202 SER A CA 1
ATOM 1638 C C . SER A 1 202 ? -9.109 -5.920 -7.510 1.00 94.19 202 SER A C 1
ATOM 1640 O O . SER A 1 202 ? -8.722 -5.195 -6.592 1.00 94.19 202 SER A O 1
ATOM 1642 N N . LYS A 1 203 ? -9.772 -5.432 -8.565 1.00 92.19 203 LYS A N 1
ATOM 1643 C CA . LYS A 1 203 ? -10.031 -3.997 -8.766 1.00 92.19 203 LYS A CA 1
ATOM 1644 C C . LYS A 1 203 ? -11.028 -3.412 -7.770 1.00 92.19 203 LYS A C 1
ATOM 1646 O O . LYS A 1 203 ? -11.109 -2.195 -7.656 1.00 92.19 203 LYS A O 1
ATOM 1651 N N . GLU A 1 204 ? -11.773 -4.250 -7.052 1.00 93.56 204 GLU A N 1
ATOM 1652 C CA . GLU A 1 204 ? -12.721 -3.801 -6.024 1.00 93.56 204 GLU A CA 1
ATOM 1653 C C . GLU A 1 204 ? -12.042 -3.047 -4.872 1.00 93.56 204 GLU A C 1
ATOM 1655 O O . GLU A 1 204 ? -12.697 -2.263 -4.185 1.00 93.56 204 GLU A O 1
ATOM 1660 N N . TYR A 1 205 ? -10.741 -3.287 -4.680 1.00 95.06 205 TYR A N 1
ATOM 1661 C CA . TYR A 1 205 ? -9.927 -2.642 -3.659 1.00 95.06 205 TYR A CA 1
ATOM 1662 C C . TYR A 1 205 ? -9.246 -1.362 -4.151 1.00 95.06 205 TYR A C 1
ATOM 1664 O O . TYR A 1 205 ? -8.585 -0.687 -3.369 1.00 95.06 205 TYR A O 1
ATOM 1672 N N . LEU A 1 206 ? -9.377 -1.017 -5.434 1.00 93.94 206 LEU A N 1
ATOM 1673 C CA . LEU A 1 206 ? -8.845 0.234 -5.961 1.00 93.94 206 LEU A CA 1
ATOM 1674 C C . LEU A 1 206 ? -9.767 1.406 -5.587 1.00 93.94 206 LEU A C 1
ATOM 1676 O O . LEU A 1 206 ? -10.978 1.216 -5.445 1.00 93.94 206 LEU A O 1
ATOM 1680 N N . PRO A 1 207 ? -9.226 2.633 -5.475 1.00 91.81 207 PRO A N 1
ATOM 1681 C CA . PRO A 1 207 ? -10.056 3.820 -5.353 1.00 91.81 207 PRO A CA 1
ATOM 1682 C C . PRO A 1 207 ? -11.049 3.922 -6.511 1.00 91.81 207 PRO A C 1
ATOM 1684 O O . PRO A 1 207 ? -10.711 3.581 -7.648 1.00 91.81 207 PRO A O 1
ATOM 1687 N N . ILE A 1 208 ? -12.238 4.470 -6.253 1.00 89.25 208 ILE A N 1
ATOM 1688 C CA . ILE A 1 208 ? -13.293 4.628 -7.273 1.00 89.25 208 ILE A CA 1
ATOM 1689 C C . ILE A 1 208 ? -12.760 5.393 -8.499 1.00 89.25 208 ILE A C 1
ATOM 1691 O O . ILE A 1 208 ? -13.033 5.039 -9.645 1.00 89.25 208 ILE A O 1
ATOM 1695 N N . GLU A 1 209 ? -11.924 6.404 -8.261 1.00 83.38 209 GLU A N 1
ATOM 1696 C CA . GLU A 1 209 ? -11.340 7.262 -9.298 1.00 83.38 209 GLU A CA 1
ATOM 1697 C C . GLU A 1 209 ? -10.095 6.667 -9.976 1.00 83.38 209 GLU A C 1
ATOM 1699 O O . GLU A 1 209 ? -9.616 7.220 -10.965 1.00 83.38 209 GLU A O 1
ATOM 1704 N N . TYR A 1 210 ? -9.564 5.532 -9.502 1.00 83.75 210 TYR A N 1
ATOM 1705 C CA . TYR A 1 210 ? -8.328 4.933 -10.031 1.00 83.75 210 TYR A CA 1
ATOM 1706 C C . TYR A 1 210 ? -8.435 4.551 -11.515 1.00 83.75 210 TYR A C 1
ATOM 1708 O O . TYR A 1 210 ? -7.437 4.465 -12.227 1.00 83.75 210 TYR A O 1
ATOM 1716 N N . GLN A 1 211 ? -9.661 4.357 -12.006 1.00 70.81 211 GLN A N 1
ATOM 1717 C CA . GLN A 1 211 ? -9.930 4.070 -13.413 1.00 70.81 211 GLN A CA 1
ATOM 1718 C C . GLN A 1 211 ? -9.657 5.272 -14.336 1.00 70.81 211 GLN A C 1
ATOM 1720 O O . GLN A 1 211 ? -9.421 5.080 -15.529 1.00 70.81 211 GLN A O 1
ATOM 1725 N N . ASN A 1 212 ? -9.630 6.495 -13.795 1.00 71.56 212 ASN A N 1
ATOM 1726 C CA . ASN A 1 212 ? -9.425 7.737 -14.537 1.00 71.56 212 ASN A CA 1
ATOM 1727 C C . ASN A 1 212 ? -7.961 8.202 -14.440 1.00 71.56 212 ASN A C 1
ATOM 1729 O O . ASN A 1 212 ? -7.650 9.205 -13.799 1.00 71.56 212 ASN A O 1
ATOM 1733 N N . GLU A 1 213 ? -7.049 7.498 -15.122 1.00 63.72 213 GLU A N 1
ATOM 1734 C CA . GLU A 1 213 ? -5.591 7.735 -15.042 1.00 63.72 213 GLU A CA 1
ATOM 1735 C C . GLU A 1 213 ? -5.168 9.190 -15.315 1.00 63.72 213 GLU A C 1
ATOM 1737 O O . GLU A 1 213 ? -4.182 9.664 -14.755 1.00 63.72 213 GLU A O 1
ATOM 1742 N N . LYS A 1 214 ? -5.927 9.917 -16.144 1.00 61.28 214 LYS A N 1
ATOM 1743 C CA . LYS A 1 214 ? -5.649 11.316 -16.498 1.00 61.28 214 LYS A CA 1
ATOM 1744 C C . LYS A 1 214 ? -5.815 12.275 -15.312 1.00 61.28 214 LYS A C 1
ATOM 1746 O O . LYS A 1 214 ? -5.052 13.221 -15.183 1.00 61.28 214 LYS A O 1
ATOM 1751 N N . GLN A 1 215 ? -6.772 12.013 -14.424 1.00 57.34 215 GLN A N 1
ATOM 1752 C CA . GLN A 1 215 ? -7.108 12.901 -13.306 1.00 57.34 215 GLN A CA 1
ATOM 1753 C C . GLN A 1 215 ? -6.078 12.826 -12.163 1.00 57.34 215 GLN A C 1
ATOM 1755 O O . GLN A 1 215 ? -5.970 13.744 -11.360 1.00 57.34 215 GLN A O 1
ATOM 1760 N N . LEU A 1 216 ? -5.281 11.752 -12.127 1.00 57.56 216 LEU A N 1
ATOM 1761 C CA . LEU A 1 216 ? -4.224 11.510 -11.139 1.00 57.56 216 LEU A CA 1
ATOM 1762 C C . LEU A 1 216 ? -2.893 12.211 -11.472 1.00 57.56 216 LEU A C 1
ATOM 1764 O O . LEU A 1 216 ? -1.992 12.228 -10.635 1.00 57.56 216 LEU A O 1
ATOM 1768 N N . LEU A 1 217 ? -2.746 12.741 -12.693 1.00 55.22 217 LEU A N 1
ATOM 1769 C CA . LEU A 1 217 ? -1.516 13.373 -13.189 1.00 55.22 217 LEU A CA 1
ATOM 1770 C C . LEU A 1 217 ? -1.536 14.906 -13.111 1.00 55.22 217 LEU A C 1
ATOM 1772 O O . LEU A 1 217 ? -0.466 15.504 -13.091 1.00 55.22 217 LEU A O 1
ATOM 1776 N N . ASP A 1 218 ? -2.724 15.513 -13.047 1.00 53.06 218 ASP A N 1
ATOM 1777 C CA . ASP A 1 218 ? -2.923 16.963 -13.208 1.00 53.06 218 ASP A CA 1
ATOM 1778 C C . ASP A 1 218 ? -3.104 17.720 -11.874 1.00 53.06 218 ASP A C 1
ATOM 1780 O O . ASP A 1 218 ? -3.385 18.918 -11.873 1.00 53.06 218 ASP A O 1
ATOM 1784 N N . ASP A 1 219 ? -2.977 17.049 -10.724 1.00 55.19 219 ASP A N 1
ATOM 1785 C CA . ASP A 1 219 ? -3.159 17.703 -9.425 1.00 55.19 219 ASP A CA 1
ATOM 1786 C C . ASP A 1 219 ? -1.823 18.186 -8.853 1.00 55.19 219 ASP A C 1
ATOM 1788 O O . ASP A 1 219 ? -1.149 17.463 -8.124 1.00 55.19 219 ASP A O 1
ATOM 1792 N N . ASP A 1 220 ? -1.458 19.428 -9.176 1.00 50.03 220 ASP A N 1
ATOM 1793 C CA . ASP A 1 220 ? -0.290 20.140 -8.636 1.00 50.03 220 ASP A CA 1
ATOM 1794 C C . ASP A 1 220 ? -0.391 20.421 -7.116 1.00 50.03 220 ASP A C 1
ATOM 1796 O O . ASP A 1 220 ? 0.560 20.914 -6.507 1.00 50.03 220 ASP A O 1
ATOM 1800 N N . ASN A 1 221 ? -1.511 20.085 -6.459 1.00 52.09 221 ASN A N 1
ATOM 1801 C CA . ASN A 1 221 ? -1.763 20.320 -5.030 1.00 52.09 221 ASN A CA 1
ATOM 1802 C C . ASN A 1 221 ? -1.381 19.107 -4.147 1.00 52.09 221 ASN A C 1
ATOM 1804 O O . ASN A 1 221 ? -2.064 18.747 -3.182 1.00 52.09 221 ASN A O 1
ATOM 1808 N N . LEU A 1 222 ? -0.264 18.461 -4.497 1.00 53.81 222 LEU A N 1
ATOM 1809 C CA . LEU A 1 222 ? 0.244 17.196 -3.937 1.00 53.81 222 LEU A CA 1
ATOM 1810 C C . LEU A 1 222 ? 0.577 17.242 -2.433 1.00 53.81 222 LEU A C 1
ATOM 1812 O O . LEU A 1 222 ? 0.713 16.190 -1.806 1.00 53.81 222 LEU A O 1
ATOM 1816 N N . ASP A 1 223 ? 0.667 18.437 -1.848 1.00 50.97 223 ASP A N 1
ATOM 1817 C CA . ASP A 1 223 ? 1.107 18.691 -0.468 1.00 50.97 223 ASP A CA 1
ATOM 1818 C C . ASP A 1 223 ? 0.170 18.165 0.625 1.00 50.97 223 ASP A C 1
ATOM 1820 O O . ASP A 1 223 ? 0.588 18.038 1.780 1.00 50.97 223 ASP A O 1
ATOM 1824 N N . ASN A 1 224 ? -1.082 17.855 0.276 1.00 55.16 224 ASN A N 1
ATOM 1825 C CA . ASN A 1 224 ? -2.114 17.455 1.238 1.00 55.16 224 ASN A CA 1
ATOM 1826 C C . ASN A 1 224 ? -2.631 16.021 1.050 1.00 55.16 224 ASN A C 1
ATOM 1828 O O . ASN A 1 224 ? -3.512 15.602 1.794 1.00 55.16 224 ASN A O 1
ATOM 1832 N N . LYS A 1 225 ? -2.115 15.264 0.072 1.00 67.75 225 LYS A N 1
ATOM 1833 C CA . LYS A 1 225 ? -2.636 13.922 -0.270 1.00 67.75 225 LYS A CA 1
ATOM 1834 C C . LYS A 1 225 ? -1.670 12.778 0.041 1.00 67.75 225 LYS A C 1
ATOM 1836 O O . LYS A 1 225 ? -1.929 11.638 -0.346 1.00 67.75 225 LYS A O 1
ATOM 1841 N N . ASN A 1 226 ? -0.545 13.069 0.693 1.00 78.75 226 ASN A N 1
ATOM 1842 C CA . ASN A 1 226 ? 0.452 12.076 1.071 1.00 78.75 226 ASN A CA 1
ATOM 1843 C C . ASN A 1 226 ? 1.126 12.469 2.397 1.00 78.75 226 ASN A C 1
ATOM 1845 O O . ASN A 1 226 ? 1.673 13.565 2.512 1.00 78.75 226 ASN A O 1
ATOM 1849 N N . ILE A 1 227 ? 1.120 11.574 3.387 1.00 86.44 227 ILE A N 1
ATOM 1850 C CA . ILE A 1 227 ? 1.734 11.841 4.694 1.00 86.44 227 ILE A CA 1
ATOM 1851 C C . ILE A 1 227 ? 3.262 11.939 4.624 1.00 86.44 227 ILE A C 1
ATOM 1853 O O . ILE A 1 227 ? 3.846 12.561 5.506 1.00 86.44 227 ILE A O 1
ATOM 1857 N N . TYR A 1 228 ? 3.888 11.382 3.580 1.00 78.06 228 TYR A N 1
ATOM 1858 C CA . TYR A 1 228 ? 5.332 11.328 3.358 1.00 78.06 228 TYR A CA 1
ATOM 1859 C C . TYR A 1 228 ? 5.896 12.539 2.611 1.00 78.06 228 TYR A C 1
ATOM 1861 O O . TYR A 1 228 ? 7.098 12.690 2.564 1.00 78.06 228 TYR A O 1
ATOM 1869 N N . TYR A 1 229 ? 5.140 13.430 1.973 1.00 68.56 229 TYR A N 1
ATOM 1870 C CA . TYR A 1 229 ? 5.797 14.503 1.202 1.00 68.56 229 TYR A CA 1
ATOM 1871 C C . TYR A 1 229 ? 5.177 15.872 1.425 1.00 68.56 229 TYR A C 1
ATOM 1873 O O . TYR A 1 229 ? 3.989 16.016 1.679 1.00 68.56 229 TYR A O 1
ATOM 1881 N N . THR A 1 230 ? 6.024 16.894 1.305 1.00 53.09 230 THR A N 1
ATOM 1882 C CA . THR A 1 230 ? 5.620 18.289 1.129 1.00 53.09 230 THR A CA 1
ATOM 1883 C C . THR A 1 230 ? 6.548 18.915 0.088 1.00 53.09 230 THR A C 1
ATOM 1885 O O . THR A 1 230 ? 7.774 18.800 0.177 1.00 53.09 230 THR A O 1
ATOM 1888 N N . TYR A 1 231 ? 5.977 19.521 -0.943 1.00 51.53 231 TYR A N 1
ATOM 1889 C CA . TYR A 1 231 ? 6.670 20.170 -2.042 1.00 51.53 231 TYR A CA 1
ATOM 1890 C C . TYR A 1 231 ? 6.962 21.629 -1.678 1.00 51.53 231 TYR A C 1
ATOM 1892 O O . TYR A 1 231 ? 6.350 22.571 -2.167 1.00 51.53 231 TYR A O 1
ATOM 1900 N N . LEU A 1 232 ? 7.970 21.853 -0.832 1.00 41.16 232 LEU A N 1
ATOM 1901 C CA . LEU A 1 232 ? 8.476 23.205 -0.573 1.00 41.16 232 LEU A CA 1
ATOM 1902 C C . LEU A 1 232 ? 9.606 23.558 -1.546 1.00 41.16 232 LEU A C 1
ATOM 1904 O O . LEU A 1 232 ? 10.768 23.658 -1.157 1.00 41.16 232 LEU A O 1
ATOM 1908 N N . GLY A 1 233 ? 9.255 23.731 -2.823 1.00 37.56 233 GLY A N 1
ATOM 1909 C CA . GLY A 1 233 ? 9.986 24.502 -3.841 1.00 37.56 233 GLY A CA 1
ATOM 1910 C C . GLY A 1 233 ? 11.416 24.097 -4.240 1.00 37.56 233 GLY A C 1
ATOM 1911 O O . GLY A 1 233 ? 11.833 24.499 -5.315 1.00 37.56 233 GLY A O 1
ATOM 1912 N N . TYR A 1 234 ? 12.182 23.339 -3.445 1.00 33.44 234 TYR A N 1
ATOM 1913 C CA . TYR A 1 234 ? 13.617 23.093 -3.689 1.00 33.44 234 TYR A CA 1
ATOM 1914 C C . TYR A 1 234 ? 14.180 21.811 -3.036 1.00 33.44 234 TYR A C 1
ATOM 1916 O O . TYR A 1 234 ? 15.373 21.738 -2.746 1.00 33.44 234 TYR A O 1
ATOM 1924 N N . GLY A 1 235 ? 13.367 20.779 -2.798 1.00 38.34 235 GLY A N 1
ATOM 1925 C CA . GLY A 1 235 ? 13.895 19.488 -2.345 1.00 38.34 235 GLY A CA 1
ATOM 1926 C C . GLY A 1 235 ? 12.834 18.555 -1.781 1.00 38.34 235 GLY A C 1
ATOM 1927 O O . GLY A 1 235 ? 12.092 18.924 -0.877 1.00 38.34 235 GLY A O 1
ATOM 1928 N N . VAL A 1 236 ? 12.784 17.331 -2.307 1.00 44.53 236 VAL A N 1
ATOM 1929 C CA . VAL A 1 236 ? 12.005 16.229 -1.735 1.00 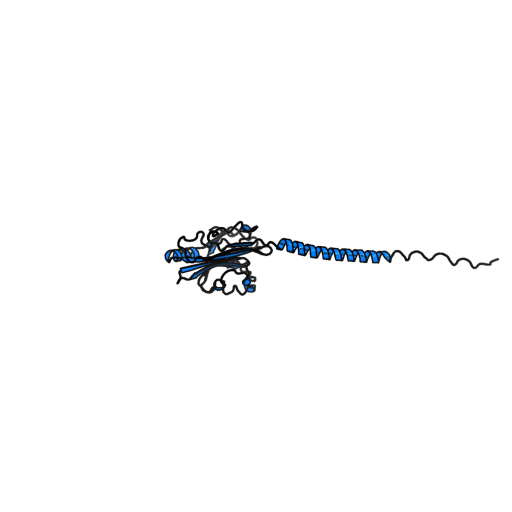44.53 236 VAL A CA 1
ATOM 1930 C C . VAL A 1 236 ? 12.755 15.738 -0.497 1.00 44.53 236 VAL A C 1
ATOM 1932 O O . VAL A 1 236 ? 13.817 15.126 -0.618 1.00 44.53 236 VAL A O 1
ATOM 1935 N N . TYR A 1 237 ? 12.239 16.028 0.695 1.00 47.69 237 TYR A N 1
ATOM 1936 C CA . TYR A 1 237 ? 12.832 15.543 1.939 1.00 47.69 237 TYR A CA 1
ATOM 1937 C C . TYR A 1 237 ? 12.540 14.046 2.091 1.00 47.69 237 TYR A C 1
ATOM 1939 O O . TYR A 1 237 ? 11.405 13.648 2.325 1.00 47.69 237 TYR A O 1
ATOM 1947 N N . LYS A 1 238 ? 13.575 13.214 1.934 1.00 48.53 238 LYS A N 1
ATOM 1948 C CA . LYS A 1 238 ? 13.564 11.790 2.292 1.00 48.53 238 LYS A CA 1
ATOM 1949 C C . LYS A 1 238 ? 14.099 11.662 3.714 1.00 48.53 238 LYS A C 1
ATOM 1951 O O . LYS A 1 238 ? 15.308 11.620 3.919 1.00 48.53 238 LYS A O 1
ATOM 1956 N N . GLY A 1 239 ? 13.212 11.678 4.695 1.00 47.28 239 GLY A N 1
ATOM 1957 C CA . GLY A 1 239 ? 13.600 11.585 6.098 1.00 47.28 239 GLY A CA 1
ATOM 1958 C C . GLY A 1 239 ? 12.373 11.432 6.969 1.00 47.28 239 GLY A C 1
ATOM 1959 O O . GLY A 1 239 ? 12.077 12.323 7.756 1.00 47.28 239 GLY A O 1
ATOM 1960 N N . PHE A 1 240 ? 11.634 10.347 6.756 1.00 54.50 240 PHE A N 1
ATOM 1961 C CA . PHE A 1 240 ? 10.489 9.994 7.588 1.00 54.50 240 PHE A CA 1
ATOM 1962 C C . PHE A 1 240 ? 10.996 9.212 8.782 1.00 54.50 240 PHE A C 1
ATOM 1964 O O . PHE A 1 240 ? 11.880 8.362 8.649 1.00 54.50 240 PHE A O 1
ATOM 1971 N N . LYS A 1 241 ? 10.455 9.544 9.944 1.00 49.66 241 LYS A N 1
ATOM 1972 C CA . LYS A 1 241 ? 10.654 8.790 11.166 1.00 49.66 241 LYS A CA 1
ATOM 1973 C C . LYS A 1 241 ? 9.281 8.344 11.649 1.00 49.66 241 LYS A C 1
ATOM 1975 O O . LYS A 1 241 ? 8.376 9.177 11.722 1.00 49.66 241 LYS A O 1
ATOM 1980 N N . ASP A 1 242 ? 9.174 7.050 11.920 1.00 46.91 242 ASP A N 1
ATOM 1981 C CA . ASP A 1 242 ? 8.057 6.424 12.630 1.00 46.91 242 ASP A CA 1
ATOM 1982 C C . ASP A 1 242 ? 7.888 7.007 14.042 1.00 46.91 242 ASP A C 1
ATOM 1984 O O . ASP A 1 242 ? 8.922 7.267 14.713 1.00 46.91 242 ASP A O 1
#

Foldseek 3Di:
DDDDDDDDDDDDDDDDPPDPVVVVVVVVVVVVVVVVVVVVVVVVVVVVVCVVVVCWQKDKDFDPVCPQVQDDRDPCRVVQDQDPLQLDDNDDDPQWPPWTWMWMWTDDPPGIKIKTKIKTADDPVVLVVSVVSLQPDWWWDQDPVGIDIGHWDWDQQFAVAIKTWQADLQQHWGWIWGADNVRSMIMTIITHPDQPVRDPDDCNGPTPCSPVNVVSPPDPVRQRGHRQAHPPPPDTDPDIDD